Protein AF-A0A2K3LXZ0-F1 (afdb_monomer)

Radius of gyration: 32.45 Å; Cα contacts (8 Å, |Δi|>4): 114; chains: 1; bounding box: 81×92×36 Å

pLDDT: mean 72.02, std 25.78, range [28.27, 97.88]

Sequence (231 aa):
MWHEEGLSIQKIANFPGRSVPIQEQTVAQYLLDAAQEGLPFDWTRFCEAIGLKQDFISAIQGAIVKVGSAEKLKPIKNELPEEITYPHIKTYLTMQTCGISLEDIQPKGHQSVKDGEAVNNASDLSEPPLETRQTESHLESDISTKSLMEIDTVPSGPVNGCQVQKLPVACEGEFTSKQLKVSETDEVSLIKLKATESSVVEWLKNYDEGANLNDILEHFNGSNEDSIVEL

Mean predicted aligned error: 21.19 Å

Foldseek 3Di:
DVVPPVDALQCVQVPPPDPDGHDSVVSLVVLLVCVLVVHDHQLLRSCVNVVQDPVLLVLLVVLCVVVVHLVPLVSSVVSDDPVNDSSNSSSSVSCVVSVHDVVVNDDPDPPPDPPDDDDDDDDDDDDDDDDDDDDDDDDDDDDDDDDDDDDDDDDDDDDDDDDDDDDDDDDDDDDDDDDDDDDDDDDDPCPQAADDPVVQVVVQVVPPPGDDLVVVCVVNVNDDSVVNVVD

Secondary structure (DSSP, 8-state):
--SSS---HHHHHT-TTSSS---HHHHHHHHHHHHHTT----HHHHHHHHT--HHHHHHHHHHHHHHT-SS-HHHHHHTS-TTS-HHHHHHHHHHHHTT--GGGGS------------------------------------------------------------------------------------------HHHHHHHHTT-TT---HHHHHHHTTTS-HHHHHT-

Structure (mmCIF, N/CA/C/O backbone):
data_AF-A0A2K3LXZ0-F1
#
_en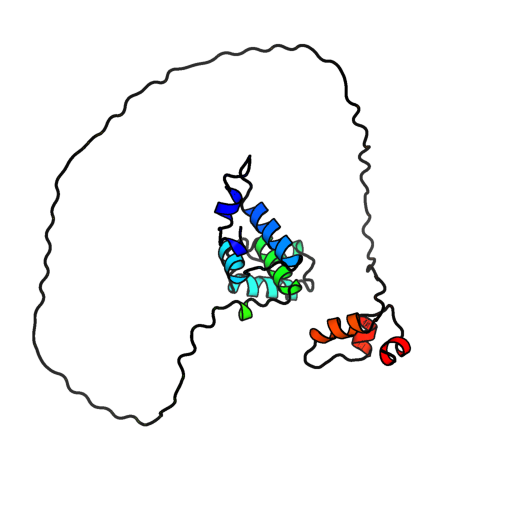try.id   AF-A0A2K3LXZ0-F1
#
loop_
_atom_site.group_PDB
_atom_site.id
_atom_site.type_symbol
_atom_site.label_atom_id
_atom_site.label_alt_id
_atom_site.label_comp_id
_atom_site.label_asym_id
_atom_site.label_entity_id
_atom_site.label_seq_id
_atom_site.pdbx_PDB_ins_code
_atom_site.Cartn_x
_atom_site.Cartn_y
_atom_site.Cartn_z
_atom_site.occupancy
_atom_site.B_iso_or_equiv
_atom_site.auth_seq_id
_atom_site.auth_comp_id
_atom_site.auth_asym_id
_atom_site.auth_atom_id
_atom_site.pdbx_PDB_model_num
ATOM 1 N N . MET A 1 1 ? 10.409 -4.077 -13.850 1.00 87.81 1 MET A N 1
ATOM 2 C CA . MET A 1 1 ? 11.043 -4.694 -12.646 1.00 87.81 1 MET A CA 1
ATOM 3 C C . MET A 1 1 ? 10.093 -5.449 -11.710 1.00 87.81 1 MET A C 1
ATOM 5 O O . MET A 1 1 ? 10.158 -6.670 -11.680 1.00 87.81 1 MET A O 1
ATOM 9 N N . TRP A 1 2 ? 9.244 -4.795 -10.903 1.00 93.19 2 TRP A N 1
ATOM 10 C CA . TRP A 1 2 ? 8.380 -5.535 -9.960 1.00 93.19 2 TRP A CA 1
ATOM 11 C C . TRP A 1 2 ? 7.247 -6.270 -10.671 1.00 93.19 2 TRP A C 1
ATOM 13 O O . TRP A 1 2 ? 7.185 -7.493 -10.584 1.00 93.19 2 TRP A O 1
ATOM 23 N N . HIS A 1 3 ? 6.389 -5.535 -11.381 1.00 90.25 3 HIS A N 1
ATOM 24 C CA . HIS A 1 3 ? 5.228 -6.096 -12.073 1.00 90.25 3 HIS A CA 1
ATOM 25 C C . HIS A 1 3 ? 5.631 -6.799 -13.380 1.00 90.25 3 HIS A C 1
ATOM 27 O O . HIS A 1 3 ? 5.335 -7.969 -13.570 1.00 90.25 3 HIS A O 1
ATOM 33 N N . GLU A 1 4 ? 6.400 -6.120 -14.236 1.00 89.56 4 GLU A N 1
ATOM 34 C CA . GLU A 1 4 ? 6.762 -6.625 -15.573 1.00 89.56 4 GLU A CA 1
ATOM 35 C C . GLU A 1 4 ? 7.740 -7.811 -15.564 1.00 89.56 4 GLU A C 1
ATOM 37 O O . GLU A 1 4 ? 7.630 -8.715 -16.382 1.00 89.56 4 GLU A O 1
ATOM 42 N N . GLU A 1 5 ? 8.724 -7.802 -14.657 1.00 91.50 5 GLU A N 1
ATOM 43 C CA . GLU A 1 5 ? 9.801 -8.808 -14.620 1.00 91.50 5 GLU A CA 1
ATOM 44 C C . GLU A 1 5 ? 9.656 -9.773 -13.432 1.00 91.50 5 GLU A C 1
ATOM 46 O O . GLU A 1 5 ? 10.478 -10.672 -13.258 1.00 91.50 5 GLU A O 1
ATOM 51 N N . GLY A 1 6 ? 8.651 -9.578 -12.569 1.00 92.00 6 GLY A N 1
ATOM 52 C CA . GLY A 1 6 ? 8.438 -10.426 -11.393 1.00 92.00 6 GLY A CA 1
ATOM 53 C C . GLY A 1 6 ? 9.605 -10.426 -10.393 1.00 92.00 6 GLY A C 1
ATOM 54 O O . GLY A 1 6 ? 9.755 -11.372 -9.615 1.00 92.00 6 GLY A O 1
ATOM 55 N N . LEU A 1 7 ? 10.458 -9.393 -10.378 1.00 94.75 7 LEU A N 1
ATOM 56 C CA . LEU A 1 7 ? 11.613 -9.328 -9.472 1.00 94.75 7 LEU A CA 1
ATOM 57 C C . LEU A 1 7 ? 11.164 -9.069 -8.035 1.00 94.75 7 LEU A C 1
ATOM 59 O O . LEU A 1 7 ? 10.313 -8.213 -7.808 1.00 94.75 7 LEU A O 1
ATOM 63 N N . SER A 1 8 ? 11.721 -9.793 -7.058 1.00 95.69 8 SER A N 1
ATOM 64 C CA . SER A 1 8 ? 11.426 -9.577 -5.633 1.00 95.69 8 SER A CA 1
ATOM 65 C C . SER A 1 8 ? 11.970 -8.235 -5.129 1.00 95.69 8 SER A C 1
ATOM 67 O O . SER A 1 8 ? 12.901 -7.681 -5.718 1.00 95.69 8 SER A O 1
ATOM 69 N N . ILE A 1 9 ? 11.448 -7.745 -3.997 1.00 96.25 9 ILE A N 1
ATOM 70 C CA . ILE A 1 9 ? 11.911 -6.507 -3.341 1.00 96.25 9 ILE A CA 1
ATOM 71 C C . ILE A 1 9 ? 13.433 -6.543 -3.133 1.00 96.25 9 ILE A C 1
ATOM 73 O O . ILE A 1 9 ? 14.136 -5.619 -3.536 1.00 96.25 9 ILE A O 1
ATOM 77 N N . GLN A 1 10 ? 13.956 -7.656 -2.613 1.00 95.69 10 GLN A N 1
ATOM 78 C CA . GLN A 1 10 ? 15.391 -7.869 -2.414 1.00 95.69 10 GLN A CA 1
ATOM 79 C C . GLN A 1 10 ? 16.201 -7.801 -3.720 1.00 95.69 10 GLN A C 1
ATOM 81 O O . GLN A 1 10 ? 17.285 -7.216 -3.7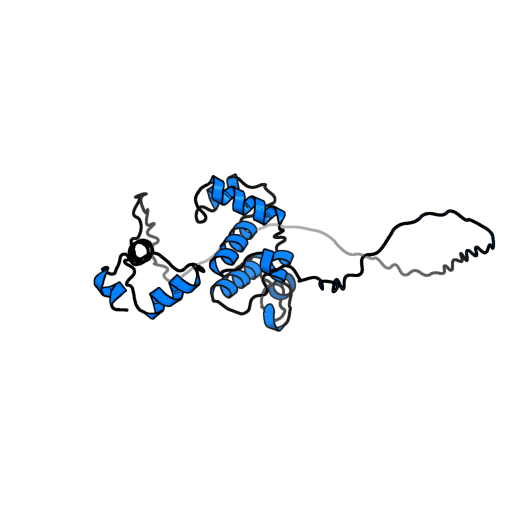53 1.00 95.69 10 GLN A O 1
ATOM 86 N N . LYS A 1 11 ? 15.696 -8.378 -4.820 1.00 95.69 11 LYS A N 1
ATOM 87 C CA . LYS A 1 11 ? 16.379 -8.323 -6.125 1.00 95.69 11 LYS A CA 1
ATOM 88 C C . LYS A 1 11 ? 16.393 -6.908 -6.697 1.00 95.69 11 LYS A C 1
ATOM 90 O O . LYS A 1 11 ? 17.399 -6.495 -7.263 1.00 95.69 11 LYS A O 1
ATOM 95 N N . ILE A 1 12 ? 15.307 -6.158 -6.521 1.00 96.00 12 ILE A N 1
ATOM 96 C CA . ILE A 1 12 ? 15.215 -4.755 -6.951 1.00 96.00 12 ILE A CA 1
ATOM 97 C C . ILE A 1 12 ? 16.148 -3.867 -6.116 1.00 96.00 12 ILE A C 1
ATOM 99 O O . ILE A 1 12 ? 16.791 -2.961 -6.655 1.00 96.00 12 ILE A O 1
ATOM 103 N N . ALA A 1 13 ? 16.253 -4.147 -4.815 1.00 96.38 13 ALA A N 1
ATOM 104 C CA . ALA A 1 13 ? 17.141 -3.454 -3.887 1.00 96.38 13 ALA A CA 1
ATOM 105 C C . ALA A 1 13 ? 18.621 -3.608 -4.277 1.00 96.38 13 ALA A C 1
ATOM 107 O O . ALA A 1 13 ? 19.377 -2.638 -4.237 1.00 96.38 13 ALA A O 1
ATOM 108 N N . ASN A 1 14 ? 19.005 -4.804 -4.729 1.00 95.94 14 ASN A N 1
ATOM 109 C CA . ASN A 1 14 ? 20.373 -5.164 -5.112 1.00 95.94 14 ASN A CA 1
ATOM 110 C C . ASN A 1 14 ? 20.590 -5.191 -6.635 1.00 95.94 14 ASN A C 1
ATOM 112 O O . ASN A 1 14 ? 21.453 -5.916 -7.129 1.00 95.94 14 ASN A O 1
ATOM 116 N N . PHE A 1 15 ? 19.786 -4.448 -7.400 1.00 93.81 15 PHE A N 1
ATOM 117 C CA . PHE A 1 15 ? 19.828 -4.515 -8.858 1.00 93.81 15 PHE A CA 1
ATOM 118 C C . PHE A 1 15 ? 21.211 -4.093 -9.403 1.00 93.81 15 PHE A C 1
ATOM 120 O O . PHE A 1 15 ? 21.657 -2.983 -9.103 1.00 93.81 15 PHE A O 1
ATOM 127 N N . PRO A 1 16 ? 21.879 -4.915 -10.241 1.00 89.12 16 PRO A N 1
ATOM 128 C CA . PRO A 1 16 ? 23.272 -4.694 -10.652 1.00 89.12 16 PRO A CA 1
ATOM 129 C C . PRO A 1 16 ? 23.476 -3.450 -11.527 1.00 89.12 16 PRO A C 1
ATOM 131 O O . PRO A 1 16 ? 24.597 -2.977 -11.670 1.00 89.12 16 PRO A O 1
ATOM 134 N N . GLY A 1 17 ? 22.403 -2.904 -12.110 1.00 87.62 17 GLY A N 1
ATOM 135 C CA . GLY A 1 17 ? 22.445 -1.635 -12.840 1.00 87.62 17 GLY A CA 1
ATOM 136 C C . GLY A 1 17 ? 22.501 -0.386 -11.949 1.00 87.62 17 GLY A C 1
ATOM 137 O O . GLY A 1 17 ? 22.648 0.713 -12.479 1.00 87.62 17 GLY A O 1
ATOM 138 N N . ARG A 1 18 ? 22.369 -0.512 -10.618 1.00 84.69 18 ARG A N 1
ATOM 139 C CA . ARG A 1 18 ? 22.549 0.608 -9.677 1.00 84.69 18 ARG A CA 1
ATOM 140 C C . ARG A 1 18 ? 24.005 0.695 -9.235 1.00 84.69 18 ARG A C 1
ATOM 142 O O . ARG A 1 18 ? 24.661 -0.315 -9.013 1.00 84.69 18 ARG A O 1
ATOM 149 N N . SER A 1 19 ? 24.485 1.918 -9.031 1.00 87.50 19 SER A N 1
ATOM 150 C CA . SER A 1 19 ? 25.817 2.163 -8.470 1.00 87.50 19 SER A CA 1
ATOM 151 C C . SER A 1 19 ? 25.951 1.680 -7.023 1.00 87.50 19 SER A C 1
ATOM 153 O O . SER A 1 19 ? 27.038 1.275 -6.619 1.00 87.50 19 SER A O 1
ATOM 155 N N . VAL A 1 20 ? 24.862 1.721 -6.245 1.00 92.44 20 VAL A N 1
ATOM 156 C CA . VAL A 1 20 ? 24.813 1.285 -4.842 1.00 92.44 20 VAL A CA 1
ATOM 157 C C . VAL A 1 20 ? 23.473 0.585 -4.568 1.00 92.44 20 VAL A C 1
ATOM 159 O O . VAL A 1 20 ? 22.438 1.078 -5.034 1.00 92.44 20 VAL A O 1
ATOM 162 N N . PRO A 1 21 ? 23.460 -0.535 -3.816 1.00 94.50 21 PRO A N 1
ATOM 163 C CA . PRO A 1 21 ? 22.226 -1.141 -3.332 1.00 94.50 21 PRO A CA 1
ATOM 164 C C . PRO A 1 21 ? 21.405 -0.169 -2.482 1.00 94.50 21 PRO A C 1
ATOM 166 O O . PRO A 1 21 ? 21.949 0.641 -1.732 1.00 94.50 21 PRO A O 1
ATOM 169 N N . ILE A 1 22 ? 20.085 -0.278 -2.570 1.00 96.38 22 ILE A N 1
ATOM 170 C CA . ILE A 1 22 ? 19.156 0.475 -1.720 1.00 96.38 22 ILE A CA 1
ATOM 171 C C . ILE A 1 22 ? 18.518 -0.449 -0.686 1.00 96.38 22 ILE A C 1
ATOM 173 O O . ILE A 1 22 ? 18.592 -1.668 -0.797 1.00 96.38 22 ILE A O 1
ATOM 177 N N . GLN A 1 23 ? 17.893 0.123 0.340 1.00 95.94 23 GLN A N 1
ATOM 178 C CA . GLN A 1 23 ? 17.212 -0.677 1.353 1.00 95.94 23 GLN A CA 1
ATOM 179 C C . GLN A 1 23 ? 15.916 -1.276 0.796 1.00 95.94 23 GLN A C 1
ATOM 181 O O . GLN A 1 23 ? 15.193 -0.631 0.037 1.00 95.94 23 GLN A O 1
ATOM 186 N N . GLU A 1 24 ? 15.576 -2.487 1.239 1.00 95.31 24 GLU A N 1
ATOM 187 C CA . GLU A 1 24 ? 14.312 -3.146 0.881 1.00 95.31 24 GLU A CA 1
ATOM 188 C C . GLU A 1 24 ? 13.092 -2.315 1.289 1.00 95.31 24 GLU A C 1
ATOM 190 O O . GLU A 1 24 ? 12.131 -2.225 0.536 1.00 95.31 24 GLU A O 1
ATOM 195 N N . GLN A 1 25 ? 13.169 -1.626 2.431 1.00 94.50 25 GLN A N 1
ATOM 196 C CA . GLN A 1 25 ? 12.129 -0.698 2.885 1.00 94.50 25 GLN A CA 1
ATOM 197 C C . GLN A 1 25 ? 11.924 0.465 1.904 1.00 94.50 25 GLN A C 1
ATOM 199 O O . GLN A 1 25 ? 10.794 0.868 1.649 1.00 94.50 25 GLN A O 1
ATOM 204 N N . THR A 1 26 ? 13.003 0.979 1.306 1.00 95.75 26 THR A N 1
ATOM 205 C CA . THR A 1 26 ? 12.922 2.028 0.282 1.00 95.75 26 THR A CA 1
ATOM 206 C C . THR A 1 26 ? 12.258 1.505 -0.986 1.00 95.75 26 THR A C 1
ATOM 208 O O . THR A 1 26 ? 11.412 2.183 -1.558 1.00 95.75 26 THR A O 1
ATOM 211 N N . VAL A 1 27 ? 12.598 0.283 -1.407 1.00 96.56 27 VAL A N 1
ATOM 212 C CA . VAL A 1 27 ? 11.924 -0.366 -2.538 1.00 96.56 27 VAL A CA 1
ATOM 213 C C . VAL A 1 27 ? 10.441 -0.560 -2.240 1.00 96.56 27 VAL A C 1
ATOM 215 O O . VAL A 1 27 ? 9.620 -0.212 -3.079 1.00 96.56 27 VAL A O 1
ATOM 218 N N . ALA A 1 28 ? 10.093 -1.071 -1.058 1.00 96.00 28 ALA A N 1
ATOM 219 C CA . ALA A 1 28 ? 8.705 -1.275 -0.660 1.00 96.00 28 ALA A CA 1
ATOM 220 C C . ALA A 1 28 ? 7.905 0.037 -0.673 1.00 96.00 28 ALA A C 1
ATOM 222 O O . ALA A 1 28 ? 6.775 0.048 -1.150 1.00 96.00 28 ALA A O 1
ATOM 223 N N . GLN A 1 29 ? 8.507 1.144 -0.225 1.00 95.94 29 GLN A N 1
ATOM 224 C CA . GLN A 1 29 ? 7.881 2.464 -0.295 1.00 95.94 29 GLN A CA 1
ATOM 225 C C . GLN A 1 29 ? 7.663 2.915 -1.745 1.00 95.94 29 GLN A C 1
ATOM 227 O O . GLN A 1 29 ? 6.545 3.269 -2.083 1.00 95.94 29 GLN A O 1
ATOM 232 N N . TYR A 1 30 ? 8.670 2.819 -2.621 1.00 96.06 30 TYR A N 1
ATOM 233 C CA . TYR A 1 30 ? 8.503 3.183 -4.037 1.00 96.06 30 TYR A CA 1
ATOM 234 C C . TYR A 1 30 ? 7.449 2.342 -4.755 1.00 96.06 30 TYR A C 1
ATOM 236 O O . TYR A 1 30 ? 6.759 2.830 -5.643 1.00 96.06 30 TYR A O 1
ATOM 244 N N . LEU A 1 31 ? 7.339 1.066 -4.389 1.00 96.00 31 LEU A N 1
ATOM 245 C CA . LEU A 1 31 ? 6.296 0.184 -4.892 1.00 96.00 31 LEU A CA 1
ATOM 246 C C . LEU A 1 31 ? 4.909 0.651 -4.439 1.00 96.00 31 LEU A C 1
ATOM 248 O O . LEU A 1 31 ? 3.995 0.700 -5.255 1.00 96.00 31 LEU A O 1
ATOM 252 N N . LEU A 1 32 ? 4.770 1.032 -3.172 1.00 95.56 32 LEU A N 1
ATOM 253 C CA . LEU A 1 32 ? 3.517 1.549 -2.635 1.00 95.56 32 LEU A CA 1
ATOM 254 C C . LEU A 1 32 ? 3.125 2.890 -3.276 1.00 95.56 32 LEU A C 1
ATOM 256 O O . LEU A 1 32 ? 1.971 3.058 -3.658 1.00 95.56 32 LEU A O 1
ATOM 260 N N . ASP A 1 33 ? 4.088 3.796 -3.461 1.00 95.50 33 ASP A N 1
ATOM 261 C CA . ASP A 1 33 ? 3.884 5.083 -4.138 1.00 95.50 33 ASP A CA 1
ATOM 262 C C . ASP A 1 33 ? 3.414 4.859 -5.590 1.00 95.50 33 ASP A C 1
ATOM 264 O O . ASP A 1 33 ? 2.431 5.446 -6.033 1.00 95.50 33 ASP A O 1
ATOM 268 N N . ALA A 1 34 ? 4.042 3.923 -6.312 1.00 94.00 34 ALA A N 1
ATOM 269 C CA . ALA A 1 34 ? 3.628 3.542 -7.664 1.00 94.00 34 ALA A CA 1
ATOM 270 C C . ALA A 1 34 ? 2.187 2.998 -7.716 1.00 94.00 34 ALA A C 1
ATOM 272 O O . ALA A 1 34 ? 1.454 3.281 -8.665 1.00 94.00 34 ALA A O 1
ATOM 273 N N . ALA A 1 35 ? 1.765 2.237 -6.702 1.00 93.50 35 ALA A N 1
ATOM 274 C CA . ALA A 1 35 ? 0.391 1.747 -6.602 1.00 93.50 35 ALA A CA 1
ATOM 275 C C . ALA A 1 35 ? -0.614 2.899 -6.416 1.00 93.50 35 ALA A C 1
ATOM 277 O O . ALA A 1 35 ? -1.680 2.888 -7.030 1.00 93.50 35 ALA A O 1
ATOM 278 N N . GLN A 1 36 ? -0.257 3.917 -5.625 1.00 94.00 36 GLN A N 1
ATOM 279 C CA . GLN A 1 36 ? -1.070 5.128 -5.439 1.00 94.00 36 GLN A CA 1
ATOM 280 C C . GLN A 1 36 ? -1.186 5.966 -6.713 1.00 94.00 36 GLN A C 1
ATOM 282 O O . GLN A 1 36 ? -2.219 6.587 -6.946 1.00 94.00 36 GLN A O 1
ATOM 287 N N . GLU A 1 37 ? -0.157 5.953 -7.559 1.00 94.75 37 GLU A N 1
ATOM 288 C CA . GLU A 1 37 ? -0.180 6.586 -8.882 1.00 94.75 37 GLU A CA 1
ATOM 289 C C . GLU A 1 37 ? -1.017 5.803 -9.916 1.00 94.75 37 GLU A C 1
ATOM 291 O O . GLU A 1 37 ? -1.136 6.225 -11.067 1.00 94.75 37 GLU A O 1
ATOM 296 N N . GLY A 1 38 ? -1.616 4.670 -9.530 1.00 90.75 38 GLY A N 1
ATOM 297 C CA . GLY A 1 38 ? -2.461 3.850 -10.401 1.00 90.75 38 GLY A CA 1
ATOM 298 C C . GLY A 1 38 ? -1.677 2.958 -11.364 1.00 90.75 38 GLY A C 1
ATOM 299 O O . GLY A 1 38 ? -2.237 2.475 -12.352 1.00 90.75 38 GLY A O 1
ATOM 300 N N . LEU A 1 39 ? -0.384 2.730 -11.110 1.00 91.69 39 LEU A N 1
ATOM 301 C CA . LEU A 1 39 ? 0.411 1.800 -11.907 1.00 91.69 39 LEU A CA 1
ATOM 302 C C . LEU A 1 39 ? 0.005 0.344 -11.617 1.00 91.69 39 LEU A C 1
ATOM 304 O O . LEU A 1 39 ? -0.421 0.030 -10.503 1.00 91.69 39 LEU A O 1
ATOM 308 N N . PRO A 1 40 ? 0.172 -0.576 -12.589 1.00 90.00 40 PRO A N 1
ATOM 309 C CA . PRO A 1 40 ? -0.116 -1.990 -12.384 1.00 90.00 40 PRO A CA 1
ATOM 310 C C . PRO A 1 40 ? 0.618 -2.554 -11.164 1.00 90.00 40 PRO A C 1
ATOM 312 O O . PRO A 1 40 ? 1.853 -2.551 -11.095 1.00 90.00 40 PRO A O 1
ATOM 315 N N . PHE A 1 41 ? -0.155 -3.057 -10.203 1.00 92.06 41 PHE A N 1
ATOM 316 C CA . PHE A 1 41 ? 0.354 -3.457 -8.902 1.00 92.06 41 PHE A CA 1
ATOM 317 C C . PHE A 1 41 ? -0.258 -4.774 -8.435 1.00 92.06 41 PHE A 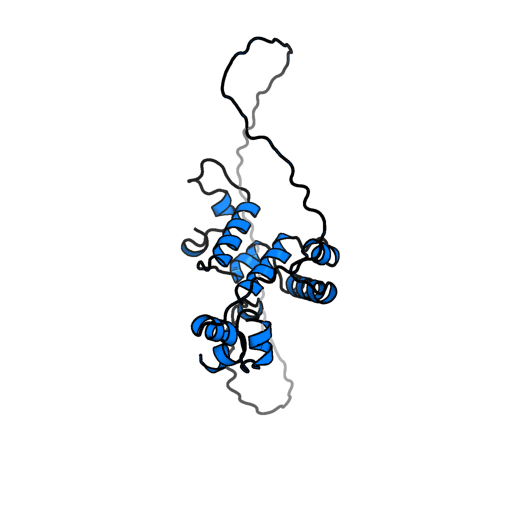C 1
ATOM 319 O O . PHE A 1 41 ? -1.474 -4.939 -8.403 1.00 92.06 41 PHE A O 1
ATOM 326 N N . ASP A 1 42 ? 0.604 -5.719 -8.066 1.00 92.88 42 ASP A N 1
ATOM 327 C CA . ASP A 1 42 ? 0.188 -6.996 -7.493 1.00 92.88 42 ASP A CA 1
ATOM 328 C C . ASP A 1 42 ? 0.153 -6.877 -5.965 1.00 92.88 42 ASP A C 1
ATOM 330 O O . ASP A 1 42 ? 1.182 -6.999 -5.288 1.00 92.88 42 ASP A O 1
ATOM 334 N N . TRP A 1 43 ? -1.042 -6.593 -5.442 1.00 92.81 43 TRP A N 1
ATOM 335 C CA . TRP A 1 43 ? -1.281 -6.446 -4.010 1.00 92.81 43 TRP A CA 1
ATOM 336 C C . TRP A 1 43 ? -1.075 -7.752 -3.249 1.00 92.81 43 TRP A C 1
ATOM 338 O O . TRP A 1 43 ? -0.504 -7.707 -2.161 1.00 92.81 43 TRP A O 1
ATOM 348 N N . THR A 1 44 ? -1.465 -8.903 -3.813 1.00 92.25 44 THR A N 1
ATOM 349 C CA . THR A 1 44 ? -1.274 -10.222 -3.185 1.00 92.25 44 THR A CA 1
ATOM 350 C C . THR A 1 44 ? 0.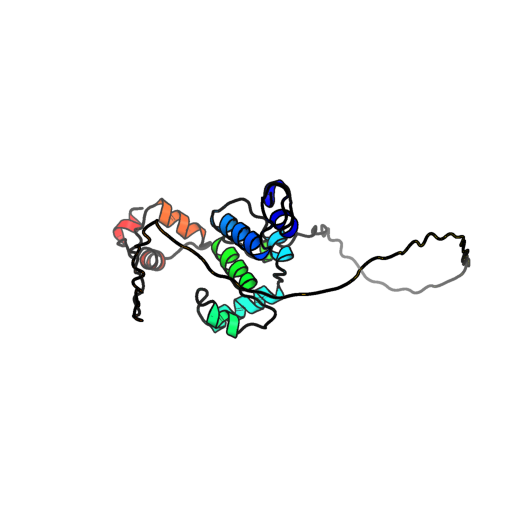198 -10.439 -2.895 1.00 92.25 44 THR A C 1
ATOM 352 O O . THR A 1 44 ? 0.610 -10.624 -1.748 1.00 92.25 44 THR A O 1
ATOM 355 N N . ARG A 1 45 ? 1.014 -10.302 -3.937 1.00 94.38 45 ARG A N 1
ATOM 356 C CA . ARG A 1 45 ? 2.451 -10.522 -3.864 1.00 94.38 45 ARG A CA 1
ATOM 357 C C . ARG A 1 45 ? 3.154 -9.507 -2.969 1.00 94.38 45 ARG A C 1
ATOM 359 O O . ARG A 1 45 ? 4.129 -9.849 -2.301 1.00 94.38 45 ARG A O 1
ATOM 366 N N . PHE A 1 46 ? 2.698 -8.256 -2.958 1.00 95.50 46 PHE A N 1
ATOM 367 C CA . PHE A 1 46 ? 3.273 -7.234 -2.088 1.00 95.50 46 PHE A CA 1
ATOM 368 C C . PHE A 1 46 ? 2.956 -7.498 -0.614 1.00 95.50 46 PHE A C 1
ATOM 370 O O . PHE A 1 46 ? 3.866 -7.453 0.215 1.00 95.50 46 PHE A O 1
ATOM 377 N N . CYS A 1 47 ? 1.701 -7.831 -0.294 1.00 94.25 47 CYS A N 1
ATOM 378 C CA . CYS A 1 47 ? 1.274 -8.150 1.068 1.00 94.25 47 CYS A CA 1
ATOM 379 C C . CYS A 1 47 ? 2.056 -9.343 1.627 1.00 94.25 47 CYS A C 1
ATOM 381 O O . CYS A 1 47 ? 2.561 -9.273 2.749 1.00 94.25 47 CYS A O 1
ATOM 383 N N . GLU A 1 48 ? 2.242 -10.395 0.826 1.00 93.69 48 GLU A N 1
ATOM 384 C CA . GLU A 1 48 ? 3.090 -11.538 1.183 1.00 93.69 48 GLU A CA 1
ATOM 385 C C . GLU A 1 48 ? 4.542 -11.120 1.440 1.00 93.69 48 GLU A C 1
ATOM 387 O O . GLU A 1 48 ? 5.132 -11.525 2.443 1.00 93.69 48 GLU A O 1
ATOM 392 N N . ALA A 1 49 ? 5.112 -10.278 0.573 1.00 94.00 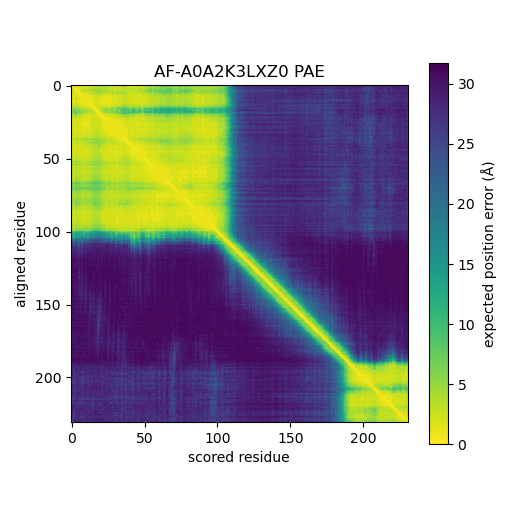49 ALA A N 1
ATOM 393 C CA . ALA A 1 49 ? 6.505 -9.851 0.675 1.00 94.00 49 ALA A CA 1
ATOM 394 C C . ALA A 1 49 ? 6.793 -9.014 1.931 1.00 94.00 49 ALA A C 1
ATOM 396 O O . ALA A 1 49 ? 7.879 -9.131 2.497 1.00 94.00 49 ALA A O 1
ATOM 397 N N . ILE A 1 50 ? 5.841 -8.188 2.377 1.00 94.06 50 ILE A N 1
ATOM 398 C CA . ILE A 1 50 ? 5.989 -7.401 3.611 1.00 94.06 50 ILE A CA 1
ATOM 399 C C . ILE A 1 50 ? 5.498 -8.145 4.860 1.00 94.06 50 ILE A C 1
ATOM 401 O O . ILE A 1 50 ? 5.697 -7.656 5.965 1.00 94.06 50 ILE A O 1
ATOM 405 N N . GLY A 1 51 ? 4.863 -9.310 4.708 1.00 93.38 51 GLY A N 1
ATOM 406 C CA . GLY A 1 51 ? 4.299 -10.074 5.821 1.00 93.38 51 GLY A CA 1
ATOM 407 C C . GLY A 1 51 ? 2.973 -9.525 6.359 1.00 93.38 51 GLY A C 1
ATOM 408 O O . GLY A 1 51 ? 2.633 -9.782 7.517 1.00 93.38 51 GLY A O 1
ATOM 409 N N . LEU A 1 52 ? 2.208 -8.794 5.542 1.00 94.38 52 LEU A N 1
ATOM 410 C CA . LEU A 1 52 ? 0.867 -8.330 5.892 1.00 94.38 52 LEU A CA 1
ATOM 411 C C . LEU A 1 52 ? -0.128 -9.492 5.765 1.00 94.38 52 LEU A C 1
ATOM 413 O O . LEU A 1 52 ? -0.521 -9.881 4.669 1.00 94.38 52 LEU A O 1
ATOM 417 N N . LYS A 1 53 ? -0.517 -10.058 6.909 1.00 92.88 53 LYS A N 1
ATOM 418 C CA . LYS A 1 53 ? -1.447 -11.194 7.011 1.00 92.88 53 LYS A CA 1
ATOM 419 C C . LYS A 1 53 ? -2.867 -10.731 7.338 1.00 92.88 53 LYS A C 1
ATOM 421 O O . LYS A 1 53 ? -3.054 -9.640 7.876 1.00 92.88 53 LYS A O 1
ATOM 426 N N . GLN A 1 54 ? -3.847 -11.613 7.129 1.00 91.56 54 GLN A N 1
ATOM 427 C CA . GLN A 1 54 ? -5.251 -11.364 7.485 1.00 91.56 54 GLN A CA 1
ATOM 428 C C . GLN A 1 54 ? -5.422 -10.950 8.956 1.00 91.56 54 GLN A C 1
ATOM 430 O O . GLN A 1 54 ? -6.133 -9.994 9.243 1.00 91.56 54 GLN A O 1
ATOM 435 N N . ASP A 1 55 ? -4.724 -11.611 9.886 1.00 94.00 55 ASP A N 1
ATOM 436 C CA . ASP A 1 55 ? -4.805 -11.281 11.317 1.00 94.00 55 ASP A CA 1
ATOM 437 C C . ASP A 1 55 ? -4.336 -9.849 11.608 1.00 94.00 55 ASP A C 1
ATOM 439 O O . ASP A 1 55 ? -4.912 -9.154 12.446 1.00 94.00 55 ASP A O 1
ATOM 443 N N . PHE A 1 56 ? -3.312 -9.377 10.887 1.00 95.62 56 PHE A N 1
ATOM 444 C CA . PHE A 1 56 ? -2.822 -8.007 11.027 1.00 95.62 56 PHE A CA 1
ATOM 445 C C . PHE A 1 56 ? -3.829 -7.010 10.475 1.00 95.62 56 PHE A C 1
ATOM 447 O O . PHE A 1 56 ? -4.032 -5.965 11.080 1.00 95.62 56 PHE A O 1
ATOM 454 N N . ILE A 1 57 ? -4.487 -7.342 9.367 1.00 94.38 57 ILE A N 1
ATOM 455 C CA . ILE A 1 57 ? -5.522 -6.501 8.767 1.00 94.38 57 ILE A CA 1
ATOM 456 C C . ILE A 1 57 ? -6.719 -6.356 9.702 1.00 94.38 57 ILE A C 1
ATOM 458 O O . ILE A 1 57 ? -7.104 -5.229 10.004 1.00 94.38 57 ILE A O 1
ATOM 462 N N . SER A 1 58 ? -7.225 -7.459 10.256 1.00 95.00 58 SER A N 1
ATOM 463 C CA . SER A 1 58 ? -8.299 -7.432 11.256 1.00 95.00 58 SER A CA 1
ATOM 464 C C . SER A 1 58 ? -7.919 -6.583 12.475 1.00 95.00 58 SER A C 1
ATOM 466 O O . SER A 1 58 ? -8.724 -5.788 12.962 1.00 95.00 58 SER A O 1
ATOM 468 N N . ALA A 1 59 ? -6.676 -6.707 12.953 1.00 97.25 59 ALA A N 1
ATOM 469 C CA . ALA A 1 59 ? -6.177 -5.899 14.061 1.00 97.25 59 ALA A CA 1
ATOM 470 C C . ALA A 1 59 ? -6.097 -4.405 13.697 1.00 97.25 59 ALA A C 1
ATOM 472 O O . ALA A 1 59 ? -6.566 -3.570 14.470 1.00 97.25 59 ALA A O 1
ATOM 473 N N . ILE A 1 60 ? -5.552 -4.062 12.523 1.00 96.94 60 ILE A N 1
ATOM 474 C CA . ILE A 1 60 ? -5.451 -2.679 12.027 1.00 96.94 60 ILE A CA 1
ATOM 475 C C . ILE A 1 60 ? -6.843 -2.063 11.879 1.00 96.94 60 ILE A C 1
ATOM 477 O O . ILE A 1 60 ? -7.072 -0.957 12.368 1.00 96.94 60 ILE A O 1
ATOM 481 N N . GLN A 1 61 ? -7.786 -2.782 11.273 1.00 96.00 61 GLN A N 1
ATOM 482 C CA . GLN A 1 61 ? -9.168 -2.336 11.126 1.00 96.00 61 GLN A CA 1
ATOM 483 C C . GLN A 1 61 ? -9.820 -2.089 12.492 1.00 96.00 61 GLN A C 1
ATOM 485 O O . GLN A 1 61 ? -10.404 -1.028 12.713 1.00 96.00 61 GLN A O 1
ATOM 490 N N . GLY A 1 62 ? -9.665 -3.019 13.440 1.00 96.75 62 GLY A N 1
ATOM 491 C CA . GLY A 1 62 ? -10.158 -2.853 14.808 1.00 96.75 62 GLY A CA 1
ATOM 492 C C . GLY A 1 62 ? -9.551 -1.639 15.519 1.00 96.75 62 GLY A C 1
ATOM 493 O O . GLY A 1 62 ? -10.269 -0.882 16.175 1.00 96.75 62 GLY A O 1
ATOM 494 N N . ALA A 1 63 ? -8.249 -1.402 15.346 1.00 97.88 63 ALA A N 1
ATOM 495 C CA . ALA A 1 63 ? -7.567 -0.231 15.892 1.00 97.88 63 ALA A CA 1
ATOM 496 C C . ALA A 1 63 ? -8.079 1.079 15.274 1.00 97.88 63 ALA A C 1
ATOM 498 O O . ALA A 1 63 ? -8.309 2.040 16.004 1.00 97.88 63 ALA A O 1
ATOM 499 N N . ILE A 1 64 ? -8.320 1.120 13.961 1.00 96.94 64 ILE A N 1
ATOM 500 C CA . ILE A 1 64 ? -8.887 2.295 13.282 1.00 96.94 64 ILE A CA 1
ATOM 501 C C . ILE A 1 64 ? -10.289 2.605 13.815 1.00 96.94 64 ILE A C 1
ATOM 503 O O . ILE A 1 64 ? -10.564 3.758 14.145 1.00 96.94 64 ILE A O 1
ATOM 507 N N . VAL A 1 65 ? -11.148 1.591 13.967 1.00 97.12 65 VAL A N 1
ATOM 508 C CA . VAL A 1 65 ? -12.496 1.751 14.544 1.00 97.12 65 VAL A CA 1
ATOM 509 C C . VAL A 1 65 ? -12.419 2.270 15.981 1.00 97.12 65 VAL A C 1
ATOM 511 O O . VAL A 1 65 ? -13.170 3.168 16.353 1.00 97.12 65 VAL A O 1
ATOM 514 N N . LYS A 1 66 ? -11.481 1.756 16.784 1.00 97.00 66 LYS A N 1
ATOM 515 C CA . LYS A 1 66 ? -11.282 2.186 18.175 1.00 97.00 66 LYS A CA 1
ATOM 516 C C . LYS A 1 66 ? -10.759 3.622 18.289 1.00 97.00 66 LYS A C 1
ATOM 518 O O . LYS A 1 66 ? -11.195 4.361 19.167 1.00 97.00 66 LYS A O 1
ATOM 523 N N . VAL A 1 67 ? -9.824 4.013 17.424 1.00 96.94 67 VAL A N 1
ATOM 524 C CA . VAL A 1 67 ? -9.256 5.372 17.373 1.00 96.94 67 VAL A CA 1
ATOM 525 C C . VAL A 1 67 ? -10.245 6.370 16.756 1.00 96.94 67 VAL A C 1
ATOM 527 O O . VAL A 1 67 ? -10.186 7.560 17.070 1.00 96.94 67 VAL A O 1
ATOM 530 N N . GLY A 1 68 ? -11.139 5.906 15.879 1.00 94.50 68 GLY A N 1
ATOM 531 C CA . GLY A 1 68 ? -12.098 6.734 15.145 1.00 94.50 68 GLY A CA 1
ATOM 532 C C . GLY A 1 68 ? -11.468 7.560 14.019 1.00 94.50 68 GLY A C 1
ATOM 533 O O . GLY A 1 68 ? -12.047 8.549 13.582 1.00 94.50 68 GLY A O 1
ATOM 534 N N . SER A 1 69 ? -10.255 7.217 13.577 1.00 92.00 69 SER A N 1
ATOM 535 C CA . SER A 1 69 ? -9.550 7.929 12.506 1.00 92.00 69 SER A CA 1
ATOM 536 C C . SER A 1 69 ? -8.533 7.019 11.829 1.00 92.00 69 SER A C 1
ATOM 538 O O . SER A 1 69 ? -7.726 6.387 12.510 1.00 92.00 69 SER A O 1
ATOM 540 N N . ALA A 1 70 ? -8.547 6.999 10.495 1.00 92.75 70 ALA A N 1
ATOM 541 C CA . ALA A 1 70 ? -7.591 6.266 9.662 1.00 92.75 70 ALA A CA 1
ATOM 542 C C . ALA A 1 70 ? -6.296 7.061 9.382 1.00 92.75 70 ALA A C 1
ATOM 544 O O . ALA A 1 70 ? -5.271 6.486 9.033 1.00 92.75 70 ALA A O 1
ATOM 545 N N . GLU A 1 71 ? -6.307 8.381 9.588 1.00 91.69 71 GLU A N 1
ATOM 546 C CA . GLU A 1 71 ? -5.173 9.270 9.284 1.00 91.69 71 GLU A CA 1
ATOM 547 C C . GLU A 1 71 ? -4.138 9.325 10.420 1.00 91.69 71 GLU A C 1
ATOM 549 O O . GLU A 1 71 ? -2.954 9.619 10.224 1.00 91.69 71 GLU A O 1
ATOM 554 N N . LYS A 1 72 ? -4.566 9.020 11.648 1.00 92.56 72 LYS A N 1
ATOM 555 C CA . LYS A 1 72 ? -3.748 9.141 12.858 1.00 92.56 72 LYS A CA 1
ATOM 556 C C . LYS A 1 72 ? -2.869 7.904 13.078 1.00 92.56 72 LYS A C 1
ATOM 558 O O . LYS A 1 72 ? -3.087 7.129 14.009 1.00 92.56 72 LYS A O 1
ATOM 563 N N . LEU A 1 73 ? -1.809 7.761 12.276 1.00 94.94 73 LEU A N 1
ATOM 564 C CA . LEU A 1 73 ? -0.891 6.605 12.316 1.00 94.94 73 LEU A CA 1
ATOM 565 C C . LEU A 1 73 ? -0.332 6.280 13.710 1.00 94.94 73 LEU A C 1
ATOM 567 O O . LEU A 1 73 ? -0.239 5.111 14.073 1.00 94.94 73 LEU A O 1
ATOM 571 N N . LYS A 1 74 ? 0.063 7.293 14.493 1.00 96.25 74 LYS A N 1
ATOM 572 C CA . LYS A 1 74 ? 0.637 7.086 15.835 1.00 96.25 74 LYS A CA 1
ATOM 573 C C . LYS A 1 74 ? -0.392 6.493 16.816 1.00 96.25 74 LYS A C 1
ATOM 575 O O . LYS A 1 74 ? -0.099 5.441 17.378 1.00 96.25 74 LYS A O 1
ATOM 580 N N . PRO A 1 75 ? -1.583 7.100 17.008 1.00 97.31 75 PRO A N 1
ATOM 581 C CA . PRO A 1 75 ? -2.660 6.483 17.780 1.00 97.31 75 PRO A CA 1
ATOM 582 C C . PRO A 1 75 ? -3.013 5.064 17.335 1.00 97.31 75 PRO A C 1
ATOM 584 O O . PRO A 1 75 ? -3.100 4.188 18.186 1.00 97.31 75 PRO A O 1
ATOM 587 N N . ILE A 1 76 ? -3.127 4.810 16.026 1.00 97.75 76 ILE A N 1
ATOM 588 C CA . ILE A 1 76 ? -3.406 3.461 15.506 1.00 97.75 76 ILE A CA 1
ATOM 589 C C . ILE A 1 76 ? -2.297 2.487 15.920 1.00 97.75 76 ILE A C 1
ATOM 591 O O . ILE A 1 76 ? -2.581 1.419 16.451 1.00 97.75 76 ILE A O 1
ATOM 595 N N . LYS A 1 77 ? -1.022 2.857 15.737 1.00 97.50 77 LYS A N 1
ATOM 596 C CA . LYS A 1 77 ? 0.111 1.991 16.092 1.00 97.50 77 LYS A CA 1
ATOM 597 C C . LYS A 1 77 ? 0.165 1.660 17.588 1.00 97.50 77 LYS A C 1
ATOM 599 O O . LYS A 1 77 ? 0.582 0.557 17.929 1.00 97.50 77 LYS A O 1
ATOM 604 N N . ASN A 1 78 ? -0.253 2.575 18.462 1.00 97.00 78 ASN A N 1
ATOM 605 C CA . ASN A 1 78 ? -0.268 2.347 19.912 1.00 97.00 78 ASN A CA 1
ATOM 606 C C . ASN A 1 78 ? -1.300 1.295 20.349 1.00 97.00 78 ASN A C 1
ATOM 608 O O . ASN A 1 78 ? -1.131 0.683 21.399 1.00 97.00 78 ASN A O 1
ATOM 612 N N . GLU A 1 79 ? -2.350 1.088 19.556 1.00 97.00 79 GLU A N 1
ATOM 613 C CA . GLU A 1 79 ? -3.383 0.077 19.805 1.00 97.00 79 GLU A CA 1
ATOM 614 C C . GLU A 1 79 ? -3.006 -1.309 19.256 1.00 97.00 79 GLU A C 1
ATOM 616 O O . GLU A 1 79 ? -3.712 -2.287 19.501 1.00 97.00 79 GLU A O 1
ATOM 621 N N . LEU A 1 80 ? -1.904 -1.405 18.505 1.00 97.19 80 LEU A N 1
ATOM 622 C CA . LEU A 1 80 ? -1.503 -2.613 17.792 1.00 97.19 80 LEU A CA 1
ATOM 623 C C . LEU A 1 80 ? -0.301 -3.307 18.453 1.00 97.19 80 LEU A C 1
ATOM 625 O O . LEU A 1 80 ? 0.598 -2.627 18.960 1.00 97.19 80 LEU A O 1
ATOM 629 N N . PRO A 1 81 ? -0.218 -4.649 18.365 1.00 95.62 81 PRO A N 1
ATOM 630 C CA . PRO A 1 81 ? 0.959 -5.416 18.773 1.00 95.62 81 PRO A CA 1
ATOM 631 C C . PRO A 1 81 ? 2.264 -4.914 18.134 1.00 95.62 81 PRO A C 1
ATOM 633 O O . PRO A 1 81 ? 2.253 -4.282 17.070 1.00 95.62 81 PRO A O 1
ATOM 636 N N . GLU A 1 82 ? 3.407 -5.192 18.769 1.00 94.88 82 GLU A N 1
ATOM 637 C CA . GLU A 1 82 ? 4.729 -4.731 18.314 1.00 94.88 82 GLU A CA 1
ATOM 638 C C . GLU A 1 82 ? 5.051 -5.224 16.896 1.00 94.88 82 GLU A C 1
ATOM 640 O O . GLU A 1 82 ? 5.576 -4.463 16.080 1.00 94.88 82 GLU A O 1
ATOM 645 N N . GLU A 1 83 ? 4.618 -6.441 16.576 1.00 95.38 83 GLU A N 1
ATOM 646 C CA . GLU A 1 83 ? 4.797 -7.126 15.296 1.00 95.38 83 GLU A CA 1
ATOM 647 C C . GLU A 1 83 ? 4.136 -6.383 14.127 1.00 95.38 83 GLU A C 1
ATOM 649 O O . GLU A 1 83 ? 4.573 -6.493 12.977 1.00 95.38 83 GLU A O 1
ATOM 654 N N . ILE A 1 84 ? 3.085 -5.602 14.399 1.00 96.44 84 ILE A N 1
ATOM 655 C CA . ILE A 1 84 ? 2.407 -4.808 13.377 1.00 96.44 84 ILE A CA 1
ATOM 656 C C . ILE A 1 84 ? 3.106 -3.460 13.251 1.00 96.44 84 ILE A C 1
ATOM 658 O O . ILE A 1 84 ? 2.925 -2.553 14.062 1.00 96.44 84 ILE A O 1
ATOM 662 N N . THR A 1 85 ? 3.924 -3.320 12.217 1.00 95.94 85 THR A N 1
ATOM 663 C CA . THR A 1 85 ? 4.766 -2.144 11.996 1.00 95.94 85 THR A CA 1
ATOM 664 C C . THR A 1 85 ? 4.035 -1.036 11.222 1.00 95.94 85 THR A C 1
ATOM 666 O O . THR A 1 85 ? 2.990 -1.259 10.612 1.00 95.94 85 THR A O 1
ATOM 669 N N . TYR A 1 86 ? 4.592 0.183 11.204 1.00 96.19 86 TYR A N 1
ATOM 670 C CA . TYR A 1 86 ? 4.054 1.284 10.389 1.00 96.19 86 TYR A CA 1
ATOM 671 C C . TYR A 1 86 ? 3.914 0.943 8.893 1.00 96.19 86 TYR A C 1
ATOM 673 O O . TYR A 1 86 ? 2.890 1.319 8.323 1.00 96.19 86 TYR A O 1
ATOM 681 N N . PRO A 1 87 ? 4.866 0.238 8.246 1.00 94.81 87 PRO A N 1
ATOM 682 C CA . PRO A 1 87 ? 4.680 -0.273 6.888 1.00 94.81 87 PRO A CA 1
ATOM 683 C C . PRO A 1 87 ? 3.402 -1.098 6.688 1.00 94.81 87 PRO A C 1
ATOM 685 O O . PRO A 1 87 ? 2.714 -0.892 5.692 1.00 94.81 87 PRO A O 1
ATOM 688 N N . HIS A 1 88 ? 3.034 -1.969 7.637 1.00 96.31 88 HIS A N 1
ATOM 689 C CA . HIS A 1 88 ? 1.792 -2.750 7.556 1.00 96.31 88 HIS A CA 1
ATOM 690 C C . HIS A 1 88 ? 0.559 -1.841 7.571 1.00 96.31 88 HIS A C 1
ATOM 692 O O . HIS A 1 88 ? -0.311 -1.966 6.713 1.00 96.31 88 HIS A O 1
ATOM 698 N N . ILE A 1 89 ? 0.525 -0.881 8.503 1.00 96.81 89 ILE A N 1
ATOM 699 C CA . ILE A 1 89 ? -0.579 0.081 8.634 1.00 96.81 89 ILE A CA 1
ATOM 700 C C . ILE A 1 89 ? -0.701 0.920 7.358 1.00 96.81 89 ILE A C 1
ATOM 702 O O . ILE A 1 89 ? -1.782 1.029 6.792 1.00 96.81 89 ILE A O 1
ATOM 706 N N . LYS A 1 90 ? 0.412 1.480 6.869 1.00 95.94 90 LYS A N 1
ATOM 707 C CA . LYS A 1 90 ? 0.433 2.284 5.639 1.00 95.94 90 LYS A CA 1
ATOM 708 C C . LYS A 1 90 ? -0.031 1.490 4.426 1.00 95.94 90 LYS A C 1
ATOM 710 O O . LYS A 1 90 ? -0.800 2.015 3.630 1.00 95.94 90 LYS A O 1
ATOM 715 N N . THR A 1 91 ? 0.420 0.245 4.295 1.00 95.94 91 THR A N 1
ATOM 716 C CA . THR A 1 91 ? 0.015 -0.619 3.181 1.00 95.94 91 THR A CA 1
ATOM 717 C C . THR A 1 91 ? -1.486 -0.857 3.212 1.00 95.94 91 THR A C 1
ATOM 719 O O . THR A 1 91 ? -2.143 -0.619 2.207 1.00 95.94 91 THR A O 1
ATOM 722 N N . TYR A 1 92 ? -2.038 -1.218 4.374 1.00 95.69 92 TYR A N 1
ATOM 723 C CA . TYR A 1 92 ? -3.481 -1.391 4.537 1.00 95.69 92 TYR A CA 1
ATOM 724 C C . TYR A 1 92 ? -4.269 -0.127 4.161 1.00 95.69 92 TYR A C 1
ATOM 726 O O . TYR A 1 92 ? -5.211 -0.198 3.379 1.00 95.69 92 TYR A O 1
ATOM 734 N N . LEU A 1 93 ? -3.860 1.042 4.661 1.00 94.88 93 LEU A N 1
ATOM 735 C CA . LEU A 1 93 ? -4.527 2.305 4.328 1.00 94.88 93 LEU A CA 1
ATOM 736 C C . LEU A 1 93 ? -4.445 2.614 2.831 1.00 94.88 93 LEU A C 1
ATOM 738 O O . LEU A 1 93 ? -5.413 3.076 2.238 1.00 94.88 93 LEU A O 1
ATOM 742 N N . THR A 1 94 ? -3.305 2.316 2.212 1.00 95.06 94 THR A N 1
ATOM 743 C CA . THR A 1 94 ? -3.119 2.523 0.775 1.00 95.06 94 THR A CA 1
ATOM 744 C C . THR A 1 94 ? -4.027 1.604 -0.037 1.00 95.06 94 THR A C 1
ATOM 746 O O . THR A 1 94 ? -4.670 2.054 -0.981 1.00 95.06 94 THR A O 1
ATOM 749 N N . MET A 1 95 ? -4.149 0.335 0.361 1.00 94.06 95 MET A N 1
ATOM 750 C CA . MET A 1 95 ? -5.088 -0.601 -0.257 1.00 94.06 95 MET A CA 1
ATOM 751 C C . MET A 1 95 ? -6.516 -0.058 -0.206 1.00 94.06 95 MET A C 1
ATOM 753 O O . MET A 1 95 ? -7.187 -0.036 -1.233 1.00 94.06 95 MET A O 1
ATOM 757 N N . GLN A 1 96 ? -6.943 0.472 0.947 1.00 92.50 96 GLN A N 1
ATOM 758 C CA . GLN A 1 96 ? -8.259 1.104 1.073 1.00 92.50 96 GLN A CA 1
ATOM 759 C C . GLN A 1 96 ? -8.418 2.303 0.130 1.00 92.50 96 GLN A C 1
ATOM 761 O O . GLN A 1 96 ? -9.442 2.405 -0.540 1.00 92.50 96 GLN A O 1
ATOM 766 N N . THR A 1 97 ? -7.413 3.181 0.021 1.00 92.25 97 THR A N 1
ATOM 767 C CA . THR A 1 97 ? -7.473 4.324 -0.912 1.00 92.25 97 THR A CA 1
ATOM 768 C C . THR A 1 97 ? -7.517 3.902 -2.378 1.00 92.25 97 THR A C 1
ATOM 770 O O . THR A 1 97 ? -8.089 4.610 -3.198 1.00 92.25 97 THR A O 1
ATOM 773 N N . CYS A 1 98 ? -6.947 2.744 -2.709 1.00 90.88 98 CYS A N 1
ATOM 774 C CA . CYS A 1 98 ? -6.988 2.168 -4.050 1.00 90.88 98 CYS A CA 1
ATOM 775 C C . CYS A 1 98 ? -8.249 1.317 -4.303 1.00 90.88 98 CYS A C 1
ATOM 777 O O . CYS A 1 98 ? -8.356 0.724 -5.374 1.00 90.88 98 CYS A O 1
ATOM 779 N N . GLY A 1 99 ? -9.180 1.228 -3.344 1.00 89.56 99 GLY A N 1
ATOM 780 C CA . GLY A 1 99 ? -10.405 0.430 -3.467 1.00 89.56 99 GLY A CA 1
ATOM 781 C C . GLY A 1 99 ? -10.175 -1.083 -3.409 1.00 89.56 99 GLY A C 1
ATOM 782 O O . GLY A 1 99 ? -10.933 -1.841 -4.002 1.00 89.56 99 GLY A O 1
ATOM 783 N N . ILE A 1 100 ? -9.112 -1.529 -2.737 1.00 90.12 100 ILE A N 1
ATOM 784 C CA . ILE A 1 100 ? -8.690 -2.929 -2.699 1.00 90.12 100 ILE A CA 1
ATOM 785 C C . ILE A 1 100 ? -8.969 -3.528 -1.318 1.00 90.12 100 ILE A C 1
ATOM 787 O O . ILE A 1 100 ? -8.382 -3.090 -0.323 1.00 90.12 100 ILE A O 1
ATOM 791 N N . SER A 1 101 ? -9.806 -4.568 -1.250 1.00 82.88 101 SER A N 1
ATOM 792 C CA . SER A 1 101 ? -9.931 -5.415 -0.057 1.00 82.88 101 SER A CA 1
ATOM 793 C C . SER A 1 101 ? -8.964 -6.599 -0.138 1.00 82.88 101 SER A C 1
ATOM 795 O O . SER A 1 101 ? -8.717 -7.147 -1.211 1.00 82.88 101 SER A O 1
ATOM 797 N N . LEU A 1 102 ? -8.426 -7.058 1.001 1.00 72.44 102 LEU A N 1
ATOM 798 C CA . LEU A 1 102 ? -7.647 -8.309 1.027 1.00 72.44 102 LEU A CA 1
ATOM 799 C C . LEU A 1 102 ? -8.520 -9.542 0.729 1.00 72.44 102 LEU A C 1
ATOM 801 O O . LEU A 1 102 ? -8.015 -10.586 0.319 1.00 72.44 102 LEU A O 1
ATOM 805 N N . GLU A 1 103 ? -9.836 -9.423 0.877 1.00 69.12 103 GLU A N 1
ATOM 806 C CA . GLU A 1 103 ? -10.786 -10.478 0.516 1.00 69.12 103 GLU A CA 1
ATOM 807 C C . GLU A 1 103 ? -10.811 -10.720 -1.004 1.00 69.12 103 GLU A C 1
ATOM 809 O O . GLU A 1 103 ? -10.960 -11.862 -1.438 1.00 69.12 103 GLU A O 1
ATOM 814 N N . ASP A 1 104 ? -10.549 -9.682 -1.807 1.00 63.88 104 ASP A N 1
ATOM 815 C CA . ASP A 1 104 ? -10.465 -9.757 -3.276 1.00 63.88 104 ASP A CA 1
ATOM 816 C C . ASP A 1 104 ? -9.139 -10.353 -3.772 1.00 63.88 104 ASP A C 1
ATOM 818 O O . ASP A 1 104 ? -9.002 -10.769 -4.923 1.00 63.88 104 ASP A O 1
ATOM 822 N N . ILE A 1 105 ? -8.144 -10.378 -2.886 1.00 66.62 105 ILE A N 1
ATOM 823 C CA . ILE A 1 105 ? -6.749 -10.733 -3.155 1.00 66.62 105 ILE A CA 1
ATOM 824 C C . ILE A 1 105 ? -6.496 -12.230 -2.928 1.00 66.62 105 ILE A C 1
ATOM 826 O O . ILE A 1 105 ? -5.469 -12.757 -3.371 1.00 66.62 105 ILE A O 1
ATOM 830 N N . GLN A 1 106 ? -7.424 -12.947 -2.278 1.00 58.34 106 GLN A N 1
ATOM 831 C CA . GLN A 1 106 ? -7.295 -14.391 -2.125 1.00 58.34 106 GLN A CA 1
ATOM 832 C C . GLN A 1 106 ? -7.346 -15.089 -3.491 1.00 58.34 106 GLN A C 1
ATOM 834 O O . GLN A 1 106 ? -8.277 -14.865 -4.271 1.00 58.34 106 GLN A O 1
ATOM 839 N N . PRO A 1 107 ? -6.404 -16.008 -3.780 1.00 48.34 107 PRO A N 1
ATOM 840 C CA . PRO A 1 107 ? -6.539 -16.867 -4.936 1.00 48.34 107 PRO A CA 1
ATOM 841 C C . PRO A 1 107 ? -7.828 -17.659 -4.754 1.00 48.34 107 PRO A C 1
ATOM 843 O O . PRO A 1 107 ? -7.976 -18.428 -3.802 1.00 48.34 107 PRO A O 1
ATOM 846 N N . LYS A 1 108 ? -8.773 -17.446 -5.672 1.00 45.97 108 LYS A N 1
ATOM 847 C CA . LYS A 1 108 ? -9.999 -18.228 -5.800 1.00 45.97 108 LYS A CA 1
ATOM 848 C C . LYS A 1 108 ? -9.572 -19.667 -6.087 1.00 45.97 108 LYS A C 1
ATOM 850 O O . LYS A 1 108 ? -9.427 -20.068 -7.239 1.00 45.97 108 LYS A O 1
ATOM 855 N N . GLY A 1 109 ? -9.281 -20.425 -5.031 1.00 45.19 109 GLY A N 1
ATOM 856 C CA . GLY A 1 109 ? -9.057 -21.856 -5.116 1.00 45.19 109 GLY A CA 1
ATOM 857 C C . GLY A 1 109 ? -10.246 -22.423 -5.868 1.00 45.19 109 GLY A C 1
ATOM 858 O O . GLY A 1 109 ? -11.385 -22.134 -5.499 1.00 45.19 109 GLY A O 1
ATOM 859 N N . HIS A 1 110 ? -9.967 -23.112 -6.976 1.00 40.69 110 HIS A N 1
ATOM 860 C CA . HIS A 1 110 ? -10.963 -23.728 -7.838 1.00 40.69 110 HIS A CA 1
ATOM 861 C C . HIS A 1 110 ? -12.105 -24.278 -6.988 1.00 40.69 110 HIS A C 1
ATOM 863 O O . HIS A 1 110 ? -11.927 -25.241 -6.240 1.00 40.69 110 HIS A O 1
ATOM 869 N N . GLN A 1 111 ? -13.270 -23.636 -7.083 1.00 42.19 111 GLN A N 1
ATOM 870 C CA . GLN A 1 111 ? -14.493 -24.221 -6.577 1.00 42.19 111 GLN A CA 1
ATOM 871 C C . GLN A 1 111 ? -14.669 -25.512 -7.366 1.00 42.19 111 GLN A C 1
ATOM 873 O O . GLN A 1 111 ? -14.975 -25.495 -8.557 1.00 42.19 111 GLN A O 1
ATOM 878 N N . SER A 1 112 ? -14.370 -26.626 -6.700 1.00 44.75 112 SER A N 1
ATOM 879 C CA . SER A 1 112 ? -14.815 -27.944 -7.110 1.00 44.75 112 SER A CA 1
ATOM 880 C C . SER A 1 112 ? -16.309 -27.824 -7.364 1.00 44.75 112 SER A C 1
ATOM 882 O O . SER A 1 112 ? -17.071 -27.478 -6.456 1.00 44.75 112 SER A O 1
ATOM 884 N N . VAL A 1 113 ? -16.687 -28.007 -8.627 1.00 40.06 113 VAL A N 1
ATOM 885 C CA . VAL A 1 113 ? -18.070 -28.073 -9.076 1.00 40.06 113 VAL A CA 1
ATOM 886 C C . VAL A 1 113 ? -18.766 -29.099 -8.191 1.00 40.06 113 VAL A C 1
ATOM 888 O O . VAL A 1 113 ? -18.520 -30.299 -8.283 1.00 40.06 113 VAL A O 1
ATOM 891 N N . LYS A 1 114 ? -19.602 -28.602 -7.278 1.00 47.16 114 LYS A N 1
ATOM 892 C CA . LYS A 1 114 ? -20.632 -29.408 -6.644 1.00 47.16 114 LYS A CA 1
ATOM 893 C C . LYS A 1 114 ? -21.685 -29.680 -7.709 1.00 47.16 114 LYS A C 1
ATOM 895 O O . LYS A 1 114 ? -22.630 -28.909 -7.828 1.00 47.16 114 LYS A O 1
ATOM 900 N N . ASP A 1 115 ? -21.525 -30.775 -8.439 1.00 45.84 115 ASP A N 1
ATOM 901 C CA . ASP A 1 115 ? -22.693 -31.484 -8.941 1.00 45.84 115 ASP A CA 1
ATOM 902 C C . ASP A 1 115 ? -23.216 -32.343 -7.795 1.00 45.84 115 ASP A C 1
ATOM 904 O O . ASP A 1 115 ? -22.512 -33.168 -7.207 1.00 45.84 115 ASP A O 1
ATOM 908 N N . GLY A 1 116 ? -24.439 -32.024 -7.387 1.00 47.03 116 GLY A N 1
ATOM 909 C CA . GLY A 1 116 ? -25.139 -32.747 -6.351 1.00 47.03 116 GLY A CA 1
ATOM 910 C C . GLY A 1 116 ? -25.568 -34.115 -6.852 1.00 47.03 116 GLY A C 1
ATOM 911 O O . GLY A 1 116 ? -26.220 -34.217 -7.881 1.00 47.03 116 GLY A O 1
ATOM 912 N N . GLU A 1 117 ? -25.322 -35.140 -6.047 1.00 35.72 117 GLU A N 1
ATOM 913 C CA . GLU A 1 117 ? -26.257 -36.251 -5.960 1.00 35.72 117 GLU A CA 1
ATOM 914 C C . GLU A 1 117 ? -26.306 -36.739 -4.515 1.00 35.72 117 GLU A C 1
ATOM 916 O O . GLU A 1 117 ? -25.328 -37.214 -3.940 1.00 35.72 117 GLU A O 1
ATOM 921 N N . ALA A 1 118 ? -27.462 -36.525 -3.898 1.00 43.66 118 ALA A N 1
ATOM 922 C CA . ALA A 1 118 ? -27.788 -37.020 -2.580 1.00 43.66 118 ALA A CA 1
ATOM 923 C C . ALA A 1 118 ? -28.605 -38.296 -2.743 1.00 43.66 118 ALA A C 1
ATOM 925 O O . ALA A 1 118 ? -29.730 -38.194 -3.214 1.00 43.66 118 ALA A O 1
ATOM 926 N N . VAL A 1 119 ? -28.104 -39.447 -2.283 1.00 37.41 119 VAL A N 1
ATOM 927 C CA . VAL A 1 119 ? -28.958 -40.489 -1.689 1.00 37.41 119 VAL A CA 1
ATOM 928 C C . VAL A 1 119 ? -28.146 -41.517 -0.871 1.00 37.41 119 VAL A C 1
ATOM 930 O O . VAL A 1 119 ? -27.373 -42.299 -1.405 1.00 37.41 119 VAL A O 1
ATOM 933 N N . ASN A 1 120 ? -28.459 -41.536 0.430 1.00 34.00 120 ASN A N 1
ATOM 934 C CA . ASN A 1 120 ? -28.748 -42.704 1.280 1.00 34.00 120 ASN A CA 1
ATOM 935 C C . ASN A 1 120 ? -27.628 -43.550 1.924 1.00 34.00 120 ASN A C 1
ATOM 937 O O . ASN A 1 120 ? -26.850 -44.243 1.282 1.00 34.00 120 ASN A O 1
ATOM 941 N N . ASN A 1 121 ? -27.710 -43.568 3.260 1.00 38.97 121 ASN A N 1
ATOM 942 C CA . ASN A 1 121 ? -27.101 -44.487 4.223 1.00 38.97 121 ASN A CA 1
ATOM 943 C C . ASN A 1 121 ? -27.385 -45.978 3.948 1.00 38.97 121 ASN A C 1
ATOM 945 O O . ASN A 1 121 ? -28.529 -46.315 3.647 1.00 38.97 121 ASN A O 1
ATOM 949 N N . ALA A 1 122 ? -26.420 -46.857 4.253 1.00 33.34 122 ALA A N 1
ATOM 950 C CA . ALA A 1 122 ? -26.592 -48.012 5.154 1.00 33.34 122 ALA A CA 1
ATOM 951 C C . ALA A 1 122 ? -25.252 -48.736 5.413 1.00 33.34 122 ALA A C 1
ATOM 953 O O . ALA A 1 122 ? -24.413 -48.855 4.525 1.00 33.34 122 ALA A O 1
ATOM 954 N N . SER A 1 123 ? -25.093 -49.202 6.653 1.00 40.94 123 SER A N 1
ATOM 955 C CA . SER A 1 123 ? -24.057 -50.097 7.179 1.00 40.94 123 SER A CA 1
ATOM 956 C C . SER A 1 123 ? -23.822 -51.357 6.335 1.00 40.94 123 SER A C 1
ATOM 958 O O . SER A 1 123 ? -24.780 -51.908 5.807 1.00 40.94 123 SER A O 1
ATOM 960 N N . ASP A 1 124 ? -22.596 -51.890 6.318 1.00 32.97 124 ASP A N 1
ATOM 961 C CA . ASP A 1 124 ? -22.277 -53.108 7.084 1.00 32.97 124 ASP A CA 1
ATOM 962 C C . ASP A 1 124 ? -20.797 -53.515 7.003 1.00 32.97 124 ASP A C 1
ATOM 964 O O . ASP A 1 124 ? -20.081 -53.263 6.036 1.00 32.97 1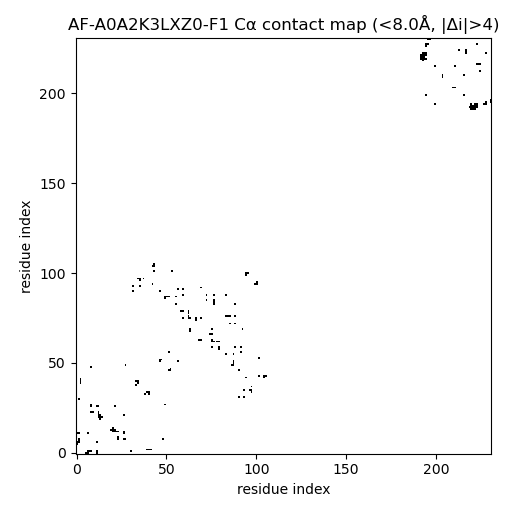24 ASP A O 1
ATOM 968 N N . LEU A 1 125 ? -20.363 -54.132 8.099 1.00 42.22 125 LEU A N 1
ATOM 969 C CA . LEU A 1 125 ? -19.043 -54.685 8.382 1.00 42.22 125 LEU A CA 1
ATOM 970 C C . LEU A 1 125 ? -18.723 -55.899 7.494 1.00 42.22 125 LEU A C 1
ATOM 972 O O . LEU A 1 125 ? -19.542 -56.808 7.404 1.00 42.22 125 LEU A O 1
ATOM 976 N N . SER A 1 126 ? -17.494 -55.986 6.971 1.00 33.44 126 SER A N 1
ATOM 977 C CA . SER A 1 126 ? -16.782 -57.263 6.771 1.00 33.44 126 SER A CA 1
ATOM 978 C C . SER A 1 126 ? -15.301 -57.032 6.425 1.00 33.44 126 SER A C 1
ATOM 980 O O . SER A 1 126 ? -14.951 -56.657 5.312 1.00 33.44 126 SER A O 1
ATOM 982 N N . GLU A 1 127 ? -14.423 -57.316 7.381 1.00 37.56 127 GLU A N 1
ATOM 983 C CA . GLU A 1 127 ? -13.056 -57.833 7.168 1.00 37.56 127 GLU A CA 1
ATOM 984 C C . GLU A 1 127 ? -13.118 -59.382 7.023 1.00 37.56 127 GLU A C 1
ATOM 986 O O . GLU A 1 127 ? -14.196 -59.929 7.281 1.00 37.56 127 GLU A O 1
ATOM 991 N N . PRO A 1 128 ? -12.028 -60.168 6.806 1.00 53.81 128 PRO A N 1
ATOM 992 C CA . PRO A 1 128 ? -10.717 -60.004 6.118 1.00 53.81 128 PRO A CA 1
ATOM 993 C C . PRO A 1 128 ? -10.441 -61.286 5.220 1.00 53.81 128 PRO A C 1
ATOM 995 O O . PRO A 1 128 ? -11.440 -61.886 4.817 1.00 53.81 128 PRO A O 1
ATOM 998 N N . PRO A 1 129 ? -9.218 -61.827 4.902 1.00 50.53 129 PRO A N 1
ATOM 999 C CA . PRO A 1 129 ? -7.844 -61.389 5.206 1.00 50.53 129 PRO A CA 1
ATOM 1000 C C . PRO A 1 129 ? -6.712 -61.670 4.148 1.00 50.53 129 PRO A C 1
ATOM 1002 O O . PRO A 1 129 ? -6.893 -62.389 3.173 1.00 50.53 129 PRO A O 1
ATOM 1005 N N . LEU A 1 130 ? -5.507 -61.165 4.485 1.00 33.91 130 LEU A N 1
ATOM 1006 C CA . LEU A 1 130 ? -4.116 -61.555 4.122 1.00 33.91 130 LEU A CA 1
ATOM 1007 C C . LEU A 1 130 ? -3.616 -61.451 2.659 1.00 33.91 130 LEU A C 1
ATOM 1009 O O . LEU A 1 130 ? -4.011 -62.228 1.805 1.00 33.91 130 LEU A O 1
ATOM 1013 N N . GLU A 1 131 ? -2.574 -60.638 2.428 1.00 36.12 131 GLU A N 1
ATOM 1014 C CA . GLU A 1 131 ? -1.196 -61.146 2.262 1.00 36.12 131 GLU A CA 1
ATOM 1015 C C . GLU A 1 131 ? -0.140 -60.018 2.301 1.00 36.12 131 GLU A C 1
ATOM 1017 O O . GLU A 1 131 ? -0.084 -59.105 1.483 1.00 36.12 131 GLU A O 1
ATOM 1022 N N . THR A 1 132 ? 0.705 -60.128 3.322 1.00 35.19 132 THR A N 1
ATOM 1023 C CA . THR A 1 132 ? 2.148 -59.868 3.385 1.00 35.19 132 THR A CA 1
ATOM 1024 C C . THR A 1 132 ? 2.872 -59.541 2.071 1.00 35.19 132 THR A C 1
ATOM 1026 O O . THR A 1 132 ? 2.954 -60.384 1.184 1.00 35.19 132 THR A O 1
ATOM 1029 N N . ARG A 1 133 ? 3.609 -58.420 2.055 1.00 31.58 133 ARG A N 1
ATOM 1030 C CA . ARG A 1 133 ? 5.084 -58.430 1.941 1.00 31.58 133 ARG A CA 1
ATOM 1031 C C . ARG A 1 133 ? 5.680 -57.042 2.176 1.00 31.58 133 ARG A C 1
ATOM 1033 O O . ARG A 1 133 ? 5.587 -56.142 1.352 1.00 31.58 133 ARG A O 1
ATOM 1040 N N . GLN A 1 134 ? 6.334 -56.922 3.326 1.00 34.84 134 GLN A N 1
ATOM 1041 C CA . GLN A 1 134 ? 7.391 -55.954 3.574 1.00 34.84 134 GLN A CA 1
ATOM 1042 C C . GLN A 1 134 ? 8.600 -56.323 2.709 1.00 34.84 134 GLN A C 1
ATOM 1044 O O . GLN A 1 134 ? 8.945 -57.502 2.597 1.00 34.84 134 GLN A O 1
ATOM 1049 N N . THR A 1 135 ? 9.287 -55.336 2.145 1.00 35.31 135 THR A N 1
ATOM 1050 C CA . THR A 1 135 ? 10.723 -55.464 1.878 1.00 35.31 135 THR A CA 1
ATOM 1051 C C . THR A 1 135 ? 11.365 -54.096 2.055 1.00 35.31 135 THR A C 1
ATOM 1053 O O . THR A 1 135 ? 11.282 -53.224 1.195 1.00 35.31 135 THR A O 1
ATOM 1056 N N . GLU A 1 136 ? 11.962 -53.922 3.229 1.00 38.84 136 GLU A N 1
ATOM 1057 C CA . GLU A 1 136 ? 13.032 -52.969 3.481 1.00 38.84 136 GLU A CA 1
ATOM 1058 C C . GLU A 1 136 ? 14.219 -53.299 2.560 1.00 38.84 136 GLU A C 1
ATOM 1060 O O . GLU A 1 136 ? 14.589 -54.462 2.409 1.00 38.84 136 GLU A O 1
ATOM 1065 N N . SER A 1 137 ? 14.846 -52.284 1.968 1.00 36.22 137 SER A N 1
ATOM 1066 C CA . SER A 1 137 ? 16.195 -52.400 1.408 1.00 36.22 137 SER A CA 1
ATOM 1067 C C . SER A 1 137 ? 16.978 -51.141 1.750 1.00 36.22 137 SER A C 1
ATOM 1069 O O . SER A 1 137 ? 17.062 -50.187 0.983 1.00 36.22 137 SER A O 1
ATOM 1071 N N . HIS A 1 138 ? 17.523 -51.184 2.957 1.00 33.41 138 HIS A N 1
ATOM 1072 C CA . HIS A 1 138 ? 18.718 -50.489 3.410 1.00 33.41 138 HIS A CA 1
ATOM 1073 C C . HIS A 1 138 ? 19.931 -50.951 2.576 1.00 33.41 138 HIS A C 1
ATOM 1075 O O . HIS A 1 138 ? 20.031 -52.146 2.312 1.00 33.41 138 HIS A O 1
ATOM 1081 N N . LEU A 1 139 ? 20.797 -50.018 2.159 1.00 42.22 139 LEU A N 1
ATOM 1082 C CA . LEU A 1 139 ? 22.246 -50.133 1.867 1.00 42.22 139 LEU A CA 1
ATOM 1083 C C . LEU A 1 139 ? 22.670 -48.754 1.304 1.00 42.22 139 LEU A C 1
ATOM 1085 O O . LEU A 1 139 ? 22.263 -48.387 0.207 1.00 42.22 139 LEU A O 1
ATOM 1089 N N . GLU A 1 140 ? 23.216 -47.834 2.102 1.00 40.22 140 GLU A N 1
ATOM 1090 C CA . GLU A 1 140 ? 24.636 -47.716 2.493 1.00 40.22 140 GLU A CA 1
ATOM 1091 C C . GLU A 1 140 ? 25.606 -47.871 1.310 1.00 40.22 140 GLU A C 1
ATOM 1093 O O . GLU A 1 140 ? 25.798 -48.961 0.769 1.00 40.22 140 GLU A O 1
ATOM 1098 N N . SER A 1 141 ? 26.254 -46.763 0.939 1.00 42.09 141 SER A N 1
ATOM 1099 C CA . SER A 1 141 ? 27.567 -46.735 0.283 1.00 42.09 141 SER A CA 1
ATOM 1100 C C . SER A 1 141 ? 28.220 -45.367 0.507 1.00 42.09 141 SER A C 1
ATOM 1102 O O . SER A 1 141 ? 28.062 -44.437 -0.283 1.00 42.09 141 SER A O 1
ATOM 1104 N N . ASP A 1 142 ? 28.968 -45.270 1.607 1.00 38.94 142 ASP A N 1
ATOM 1105 C CA . ASP A 1 142 ? 30.203 -44.484 1.704 1.00 38.94 142 ASP A CA 1
ATOM 1106 C C . ASP A 1 142 ? 31.144 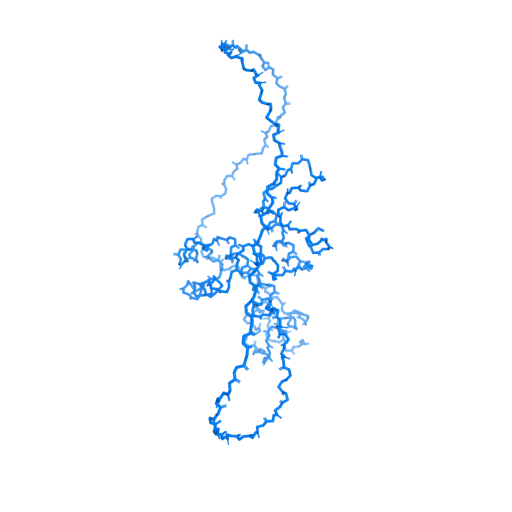-44.822 0.539 1.00 38.94 142 ASP A C 1
ATOM 1108 O O . ASP A 1 142 ? 31.193 -45.998 0.195 1.00 38.94 142 ASP A O 1
ATOM 1112 N N . ILE A 1 143 ? 31.901 -43.852 -0.019 1.00 38.88 143 ILE A N 1
ATOM 1113 C CA . ILE A 1 143 ? 33.374 -43.702 0.147 1.00 38.88 143 ILE A CA 1
ATOM 1114 C C . ILE A 1 143 ? 33.844 -42.295 -0.332 1.00 38.88 143 ILE A C 1
ATOM 1116 O O . ILE A 1 143 ? 33.738 -41.971 -1.508 1.00 38.88 143 ILE A O 1
ATOM 1120 N N . SER A 1 144 ? 34.428 -41.506 0.588 1.00 35.12 144 SER A N 1
ATOM 1121 C CA . SER A 1 144 ? 35.760 -40.842 0.517 1.00 35.12 144 SER A CA 1
ATOM 1122 C C . SER A 1 144 ? 36.133 -39.971 -0.711 1.00 35.12 144 SER A C 1
ATOM 1124 O O . SER A 1 144 ? 36.186 -40.443 -1.835 1.00 35.12 144 SER A O 1
ATOM 1126 N N . THR A 1 145 ? 36.604 -38.721 -0.601 1.00 36.12 145 THR A N 1
ATOM 1127 C CA . THR A 1 145 ? 37.876 -38.324 0.038 1.00 36.12 145 THR A CA 1
ATOM 1128 C C . THR A 1 145 ? 38.035 -36.784 0.048 1.00 36.12 145 THR A C 1
ATOM 1130 O O . THR A 1 145 ? 37.871 -36.132 -0.975 1.00 36.12 145 THR A O 1
ATOM 1133 N N . LYS A 1 146 ? 38.425 -36.241 1.211 1.00 37.78 146 LYS A N 1
ATOM 1134 C CA . LYS A 1 146 ? 39.308 -35.082 1.502 1.00 37.78 146 LYS A CA 1
ATOM 1135 C C . LYS A 1 146 ? 39.802 -34.158 0.354 1.00 37.78 146 LYS A C 1
ATOM 1137 O O . LYS A 1 146 ? 40.457 -34.615 -0.575 1.00 37.78 146 LYS A O 1
ATOM 1142 N N . SER A 1 147 ? 39.739 -32.839 0.581 1.00 35.00 147 SER A N 1
ATOM 1143 C CA . SER A 1 147 ? 40.942 -31.982 0.523 1.00 35.00 147 SER A CA 1
ATOM 1144 C C . SER A 1 147 ? 40.746 -30.679 1.308 1.00 35.00 147 SER A C 1
ATOM 1146 O O . SER A 1 147 ? 40.056 -29.761 0.879 1.00 35.00 147 SER A O 1
ATOM 1148 N N . LEU A 1 148 ? 41.397 -30.644 2.467 1.00 36.16 148 LEU A N 1
ATOM 1149 C CA . LEU A 1 148 ? 41.725 -29.487 3.291 1.00 36.16 148 LEU A CA 1
ATOM 1150 C C . LEU A 1 148 ? 42.982 -28.826 2.702 1.00 36.16 148 LEU A C 1
ATOM 1152 O O . LEU A 1 148 ? 43.955 -29.534 2.458 1.00 36.16 148 LEU A O 1
ATOM 1156 N N . MET A 1 149 ? 42.994 -27.503 2.544 1.00 40.47 149 MET A N 1
ATOM 1157 C CA . MET A 1 149 ? 44.214 -26.705 2.708 1.00 40.47 149 MET A CA 1
ATOM 1158 C C . MET A 1 149 ? 43.846 -25.303 3.201 1.00 40.47 149 MET A C 1
ATOM 1160 O O . MET A 1 149 ? 43.404 -24.433 2.459 1.00 40.47 149 MET A O 1
ATOM 1164 N N . GLU A 1 150 ? 44.005 -25.160 4.508 1.00 37.69 150 GLU A N 1
ATOM 1165 C CA . GLU A 1 150 ? 44.342 -23.943 5.236 1.00 37.69 150 GLU A CA 1
ATOM 1166 C C . GLU A 1 150 ? 45.813 -23.588 4.935 1.00 37.69 150 GLU A C 1
ATOM 1168 O O . GLU A 1 150 ? 46.603 -24.516 4.768 1.00 37.69 150 GLU A O 1
ATOM 1173 N N . ILE A 1 151 ? 46.172 -22.299 4.835 1.00 39.88 151 ILE A N 1
ATOM 1174 C CA . ILE A 1 151 ? 47.247 -21.661 5.629 1.00 39.88 151 ILE A CA 1
ATOM 1175 C C . ILE A 1 151 ? 47.353 -20.147 5.350 1.00 39.88 151 ILE A C 1
ATOM 1177 O O . ILE A 1 151 ? 47.584 -19.713 4.225 1.00 39.88 151 ILE A O 1
ATOM 1181 N N . ASP A 1 152 ? 47.181 -19.392 6.438 1.00 34.50 152 ASP A N 1
ATOM 1182 C CA . ASP A 1 152 ? 47.955 -18.243 6.929 1.00 34.50 152 ASP A CA 1
ATOM 1183 C C . ASP A 1 152 ? 48.480 -17.145 5.990 1.00 34.50 152 ASP A C 1
ATOM 1185 O O . ASP A 1 152 ? 49.264 -17.377 5.075 1.00 34.50 152 ASP A O 1
ATOM 1189 N N . THR A 1 153 ? 48.257 -15.887 6.396 1.00 32.16 153 THR A N 1
ATOM 1190 C CA . THR A 1 153 ? 49.279 -15.110 7.140 1.00 32.16 153 THR A CA 1
ATOM 1191 C C . THR A 1 153 ? 48.729 -13.722 7.515 1.00 32.16 153 THR A C 1
ATOM 1193 O O . THR A 1 153 ? 48.441 -12.896 6.653 1.00 32.16 153 THR A O 1
ATOM 1196 N N . VAL A 1 154 ? 48.644 -13.439 8.818 1.00 43.81 154 VAL A N 1
ATOM 1197 C CA . VAL A 1 154 ? 48.707 -12.079 9.400 1.00 43.81 154 VAL A CA 1
ATOM 1198 C C . VAL A 1 154 ? 50.151 -11.882 9.896 1.00 43.81 154 VAL A C 1
ATOM 1200 O O . VAL A 1 154 ? 50.789 -12.876 10.252 1.00 43.81 154 VAL A O 1
ATOM 1203 N N . PRO A 1 155 ? 50.698 -10.653 9.969 1.00 44.78 155 PRO A N 1
ATOM 1204 C CA . PRO A 1 155 ? 50.805 -10.045 11.306 1.00 44.78 155 PRO A CA 1
ATOM 1205 C C . PRO A 1 155 ? 50.710 -8.497 11.357 1.00 44.78 155 PRO A C 1
ATOM 1207 O O . PRO A 1 155 ? 51.257 -7.798 10.516 1.00 44.78 155 PRO A O 1
ATOM 1210 N N . SER A 1 156 ? 50.074 -8.005 12.436 1.00 34.97 156 SER A N 1
ATOM 1211 C CA . SER A 1 156 ? 50.484 -6.892 13.333 1.00 34.97 156 SER A CA 1
ATOM 1212 C C . SER A 1 156 ? 50.995 -5.568 12.718 1.00 34.97 156 SER A C 1
ATOM 1214 O O . SER A 1 156 ? 52.063 -5.524 12.128 1.00 34.97 156 SER A O 1
ATOM 1216 N N . GLY A 1 157 ? 50.350 -4.415 12.937 1.00 30.66 157 GLY A N 1
ATOM 1217 C CA . GLY A 1 157 ? 50.472 -3.636 14.186 1.00 30.66 157 GLY A CA 1
ATOM 1218 C C . GLY A 1 157 ? 50.832 -2.148 13.911 1.00 30.66 157 GLY A C 1
ATOM 1219 O O . GLY A 1 157 ? 51.068 -1.807 12.759 1.00 30.66 157 GLY A O 1
ATOM 1220 N N . PRO A 1 158 ? 50.844 -1.250 14.922 1.00 57.19 158 PRO A N 1
ATOM 1221 C CA . PRO A 1 158 ? 50.198 0.083 14.887 1.00 57.19 158 PRO A CA 1
ATOM 1222 C C . PRO A 1 158 ? 51.155 1.303 14.928 1.00 57.19 158 PRO A C 1
ATOM 1224 O O . PRO A 1 158 ? 52.310 1.121 15.287 1.00 57.19 158 PRO A O 1
ATOM 1227 N N . VAL A 1 159 ? 50.664 2.536 14.650 1.00 31.95 159 VAL A N 1
ATOM 1228 C CA . VAL A 1 159 ? 51.137 3.876 15.151 1.00 31.95 159 VAL A CA 1
ATOM 1229 C C . VAL A 1 159 ? 50.431 5.004 14.355 1.00 31.95 159 VAL A C 1
ATOM 1231 O O . VAL A 1 159 ? 50.432 4.977 13.134 1.00 31.95 159 VAL A O 1
ATOM 1234 N N . ASN A 1 160 ? 49.562 5.834 14.951 1.00 32.66 160 ASN A N 1
ATOM 1235 C CA . ASN A 1 160 ? 49.789 7.103 15.676 1.00 32.66 160 ASN A CA 1
ATOM 1236 C C . ASN A 1 160 ? 50.265 8.294 14.799 1.00 32.66 160 ASN A C 1
ATOM 1238 O O . ASN A 1 160 ? 51.311 8.205 14.169 1.00 32.66 160 ASN A O 1
ATOM 1242 N N . GLY A 1 161 ? 49.554 9.436 14.861 1.00 28.27 161 GLY A N 1
ATOM 1243 C CA . GLY A 1 161 ? 50.147 10.766 14.612 1.00 28.27 161 GLY A CA 1
ATOM 1244 C C . GLY A 1 161 ? 49.509 11.690 13.557 1.00 28.27 161 GLY A C 1
ATOM 1245 O O . GLY A 1 161 ? 49.889 11.680 12.396 1.00 28.27 161 GLY A O 1
ATOM 1246 N N . CYS A 1 162 ? 48.590 12.545 14.018 1.00 33.62 162 CYS A N 1
ATOM 1247 C CA . CYS A 1 162 ? 48.445 13.992 13.754 1.00 33.62 162 CYS A CA 1
ATOM 1248 C C . CYS A 1 162 ? 49.320 14.661 12.655 1.00 33.62 162 CYS A C 1
ATOM 1250 O O . CYS A 1 162 ? 50.543 14.636 12.765 1.00 33.62 162 CYS A O 1
ATOM 1252 N N . GLN A 1 163 ? 48.718 15.432 11.729 1.00 32.56 163 GLN A N 1
ATOM 1253 C CA . GLN A 1 163 ? 48.908 16.898 11.669 1.00 32.56 163 GLN A CA 1
ATOM 1254 C C . GLN A 1 163 ? 48.062 17.629 10.605 1.00 32.56 163 GLN A C 1
ATOM 1256 O O . GLN A 1 163 ? 47.773 17.142 9.519 1.00 32.56 163 GLN A O 1
ATOM 1261 N N . VAL A 1 164 ? 47.694 18.844 11.012 1.00 34.41 164 VAL A N 1
ATOM 1262 C CA . VAL A 1 164 ? 46.901 19.909 10.387 1.00 34.41 164 VAL A CA 1
ATOM 1263 C C . VAL A 1 164 ? 47.649 20.607 9.245 1.00 34.41 164 VAL A C 1
ATOM 1265 O O . VAL A 1 164 ? 48.868 20.741 9.334 1.00 34.41 164 VAL A O 1
ATOM 1268 N N . GLN A 1 165 ? 46.881 21.140 8.273 1.00 31.83 165 GLN A N 1
ATOM 1269 C CA . GLN A 1 165 ? 47.047 22.377 7.457 1.00 31.83 165 GLN A CA 1
ATOM 1270 C C . GLN A 1 165 ? 46.485 22.106 6.038 1.00 31.83 165 GLN A C 1
ATOM 1272 O O . GLN A 1 165 ? 46.758 21.052 5.489 1.00 31.83 165 GLN A O 1
ATOM 1277 N N . LYS A 1 166 ? 45.707 22.937 5.328 1.00 32.75 166 LYS A N 1
ATOM 1278 C CA . LYS A 1 166 ? 45.391 24.373 5.377 1.00 32.75 166 LYS A CA 1
ATOM 1279 C C . LYS A 1 166 ? 44.261 24.631 4.342 1.00 32.75 166 LYS A C 1
ATOM 1281 O O . LYS A 1 166 ? 44.375 24.185 3.207 1.00 32.75 166 LYS A O 1
ATOM 1286 N N . LEU A 1 167 ? 43.192 25.332 4.737 1.00 35.53 167 LEU A N 1
ATOM 1287 C CA . LEU A 1 167 ? 42.164 25.963 3.869 1.00 35.53 167 LEU A CA 1
ATOM 1288 C C . LEU A 1 167 ? 42.810 27.065 2.985 1.00 35.53 167 LEU A C 1
ATOM 1290 O O . LEU A 1 167 ? 43.856 27.567 3.412 1.00 35.53 167 LEU A O 1
ATOM 1294 N N . PRO A 1 168 ? 42.229 27.525 1.840 1.00 40.94 168 PRO A N 1
ATOM 1295 C CA . PRO A 1 168 ? 40.876 28.119 1.845 1.00 40.94 168 PRO A CA 1
ATOM 1296 C C . PRO A 1 168 ? 40.033 28.112 0.530 1.00 40.94 168 PRO A C 1
ATOM 1298 O O . PRO A 1 168 ? 40.585 27.996 -0.555 1.00 40.94 168 PRO A O 1
ATOM 1301 N N . VAL A 1 169 ? 38.716 28.395 0.686 1.00 31.88 169 VAL A N 1
ATOM 1302 C CA . VAL A 1 169 ? 37.836 29.213 -0.213 1.00 31.88 169 VAL A CA 1
ATOM 1303 C C . VAL A 1 169 ? 37.465 28.571 -1.576 1.00 31.88 169 VAL A C 1
ATOM 1305 O O . VAL A 1 169 ? 38.332 28.091 -2.283 1.00 31.88 169 VAL A O 1
ATOM 1308 N N . ALA A 1 170 ? 36.225 28.493 -2.081 1.00 30.73 170 ALA A N 1
ATOM 1309 C CA . ALA A 1 170 ? 34.921 29.095 -1.793 1.00 30.73 170 ALA A CA 1
ATOM 1310 C C . ALA A 1 170 ? 33.797 28.186 -2.343 1.00 30.73 170 ALA A C 1
ATOM 1312 O O . ALA A 1 170 ? 33.965 27.583 -3.402 1.00 30.73 170 ALA A O 1
ATOM 1313 N N . CYS A 1 171 ? 32.628 28.183 -1.704 1.00 33.03 171 CYS A N 1
ATOM 1314 C CA . CYS A 1 171 ? 31.355 28.400 -2.399 1.00 33.03 171 CYS A CA 1
ATOM 1315 C C . CYS A 1 171 ? 30.279 28.691 -1.354 1.00 33.03 171 CYS A C 1
ATOM 1317 O O . CYS A 1 171 ? 30.005 27.876 -0.476 1.00 33.03 171 CYS A O 1
ATOM 1319 N N . GLU A 1 172 ? 29.746 29.901 -1.455 1.00 34.81 172 GLU A N 1
ATOM 1320 C CA . GLU A 1 172 ? 28.737 30.514 -0.604 1.00 34.81 172 GLU A CA 1
ATOM 1321 C C . GLU A 1 172 ? 27.504 29.608 -0.470 1.00 34.81 172 GLU A C 1
ATOM 1323 O O . GLU A 1 172 ? 26.813 29.311 -1.445 1.00 34.81 172 GLU A O 1
ATOM 1328 N N . GLY A 1 173 ? 27.239 29.165 0.758 1.00 33.41 173 GLY A N 1
ATOM 1329 C CA . GLY A 1 173 ? 25.970 28.582 1.158 1.00 33.41 173 GLY A CA 1
ATOM 1330 C C . GLY A 1 173 ? 25.182 29.627 1.929 1.00 33.41 173 GLY A C 1
ATOM 1331 O O . GLY A 1 173 ? 25.509 29.919 3.075 1.00 33.41 173 GLY A O 1
ATOM 1332 N N . GLU A 1 174 ? 24.128 30.159 1.320 1.00 38.00 174 GLU A N 1
ATOM 1333 C CA . GLU A 1 174 ? 23.139 30.962 2.029 1.00 38.00 174 GLU A CA 1
ATOM 1334 C C . GLU A 1 174 ? 21.733 30.610 1.529 1.00 38.00 174 GLU A C 1
ATOM 1336 O O . GLU A 1 174 ? 21.147 31.278 0.686 1.00 38.00 174 GLU A O 1
ATOM 1341 N N . PHE A 1 175 ? 21.165 29.536 2.079 1.00 36.56 175 PHE A N 1
ATOM 1342 C CA . PHE A 1 175 ? 19.718 29.458 2.243 1.00 36.56 175 PHE A CA 1
ATOM 1343 C C . PHE A 1 175 ? 19.445 29.385 3.733 1.00 36.56 175 PHE A C 1
ATOM 1345 O O . PHE A 1 175 ? 19.669 28.376 4.398 1.00 36.56 175 PHE A O 1
ATOM 1352 N N . THR A 1 176 ? 19.031 30.530 4.261 1.00 34.28 176 THR A N 1
ATOM 1353 C CA . THR A 1 176 ? 18.647 30.703 5.652 1.00 34.28 176 THR A CA 1
ATOM 1354 C C . THR A 1 176 ? 17.546 29.707 6.014 1.00 34.28 176 THR A C 1
ATOM 1356 O O . THR A 1 176 ? 16.399 29.805 5.585 1.00 34.28 176 THR A O 1
ATOM 1359 N N . SER A 1 177 ? 17.899 28.729 6.841 1.00 42.25 177 SER A N 1
ATOM 1360 C CA . SER A 1 177 ? 16.955 27.884 7.556 1.00 42.25 177 SER A CA 1
ATOM 1361 C C . SER A 1 177 ? 16.170 28.750 8.542 1.00 42.25 177 SER A C 1
ATOM 1363 O O . SER A 1 177 ? 16.630 29.021 9.652 1.00 42.25 177 SER A O 1
ATOM 1365 N N . LYS A 1 178 ? 14.980 29.199 8.134 1.00 50.06 178 LYS A N 1
ATOM 1366 C CA . LYS A 1 178 ? 13.961 29.718 9.049 1.00 50.06 178 LYS A CA 1
ATOM 1367 C C . LYS A 1 178 ? 12.973 28.596 9.344 1.00 50.06 178 LYS A C 1
ATOM 1369 O O . LYS A 1 178 ? 12.197 28.191 8.487 1.00 50.06 178 LYS A O 1
ATOM 1374 N N . GLN A 1 179 ? 13.048 28.086 10.569 1.00 51.94 179 GLN A N 1
ATOM 1375 C CA . GLN A 1 179 ? 12.053 27.197 11.158 1.00 51.94 179 GLN A CA 1
ATOM 1376 C C . GLN A 1 179 ? 10.688 27.896 11.133 1.00 51.94 179 GLN A C 1
ATOM 1378 O O . GLN A 1 179 ? 10.527 28.948 11.754 1.00 51.94 179 GLN A O 1
ATOM 1383 N N . LEU A 1 180 ? 9.708 27.316 10.436 1.00 38.75 180 LEU A N 1
ATOM 1384 C CA . LEU A 1 180 ? 8.312 27.706 10.592 1.00 38.75 180 LEU A CA 1
ATOM 1385 C C . LEU A 1 180 ? 7.702 26.834 11.693 1.00 38.75 180 LEU A C 1
ATOM 1387 O O . LEU A 1 180 ? 7.412 25.655 11.504 1.00 38.75 180 LEU A O 1
ATOM 1391 N N . LYS A 1 181 ? 7.554 27.432 12.872 1.00 54.03 181 LYS A N 1
ATOM 1392 C CA . LYS A 1 181 ? 6.713 26.927 13.953 1.00 54.03 181 LYS A CA 1
ATOM 1393 C C . LYS A 1 181 ? 5.263 27.157 13.530 1.00 54.03 181 LYS A C 1
ATOM 1395 O O . LYS A 1 181 ? 4.792 28.286 13.610 1.00 54.03 181 LYS A O 1
ATOM 1400 N N . VAL A 1 182 ? 4.581 26.117 13.056 1.00 37.00 182 VAL A N 1
ATOM 1401 C CA . VAL A 1 182 ? 3.127 26.168 12.861 1.00 37.00 182 VAL A CA 1
ATOM 1402 C C . VAL A 1 182 ? 2.478 25.712 14.154 1.00 37.00 182 VAL A C 1
ATOM 1404 O O . VAL A 1 182 ? 2.651 24.586 14.616 1.00 37.00 182 VAL A O 1
ATOM 1407 N N . SER A 1 183 ? 1.828 26.680 14.775 1.00 35.62 183 SER A N 1
ATOM 1408 C CA . SER A 1 183 ? 0.921 26.552 15.897 1.00 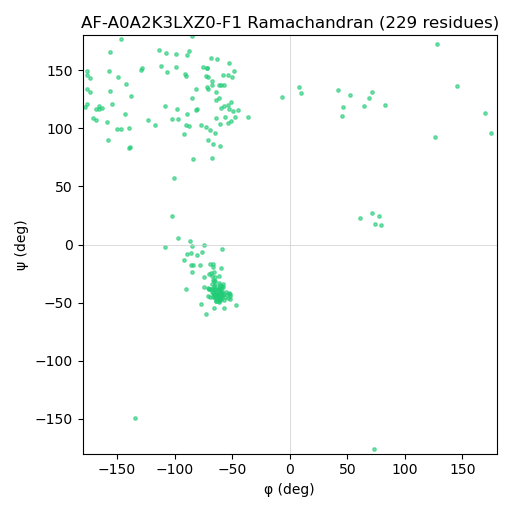35.62 183 SER A CA 1
ATOM 1409 C C . SER A 1 183 ? -0.231 25.604 15.577 1.00 35.62 183 SER A C 1
ATOM 1411 O O . SER A 1 183 ? -0.826 25.667 14.507 1.00 35.62 183 SER A O 1
ATOM 1413 N N . GLU A 1 184 ? -0.540 24.768 16.560 1.00 45.28 184 GLU A N 1
ATOM 1414 C CA . GLU A 1 184 ? -1.816 24.095 16.768 1.00 45.28 184 GLU A CA 1
ATOM 1415 C C . GLU A 1 184 ? -2.976 25.084 16.576 1.00 45.28 184 GLU A C 1
ATOM 1417 O O . GLU A 1 184 ? -3.080 26.078 17.296 1.00 45.28 184 GLU A O 1
ATOM 1422 N N . THR A 1 185 ? -3.811 24.855 15.567 1.00 33.41 185 THR A N 1
ATOM 1423 C CA . THR A 1 185 ? -5.157 25.426 15.448 1.00 33.41 185 THR A CA 1
ATOM 1424 C C . THR A 1 185 ? -5.970 24.474 14.576 1.00 33.41 185 THR A C 1
ATOM 1426 O O . THR A 1 185 ? -5.577 24.181 13.449 1.00 33.41 185 THR A O 1
ATOM 1429 N N . ASP A 1 186 ? -7.061 23.954 15.137 1.00 44.31 186 ASP A N 1
ATOM 1430 C CA . ASP A 1 186 ? -8.115 23.247 14.417 1.00 44.31 186 ASP A CA 1
ATOM 1431 C C . ASP A 1 186 ? -8.620 24.122 13.264 1.00 44.31 186 ASP A C 1
ATOM 1433 O O . ASP A 1 186 ? -9.355 25.083 13.479 1.00 44.31 186 ASP A O 1
ATOM 1437 N N . GLU A 1 187 ? -8.240 23.796 12.034 1.00 38.78 187 GLU A N 1
ATOM 1438 C CA . GLU A 1 187 ? -8.906 24.329 10.853 1.00 38.78 187 GLU A CA 1
ATOM 1439 C C . GLU A 1 187 ? -9.036 23.202 9.833 1.00 38.78 187 GLU A C 1
ATOM 1441 O O . GLU A 1 187 ? -8.091 22.811 9.149 1.00 38.78 187 GLU A O 1
ATOM 1446 N N . VAL A 1 188 ? -10.244 22.639 9.793 1.00 47.03 188 VAL A N 1
ATOM 1447 C CA . VAL A 1 188 ? -10.747 21.822 8.693 1.00 47.03 188 VAL A CA 1
ATOM 1448 C C . VAL A 1 188 ? -10.433 22.585 7.411 1.00 47.03 188 VAL A C 1
ATOM 1450 O O . VAL A 1 188 ? -11.017 23.640 7.161 1.00 47.03 188 VAL A O 1
ATOM 1453 N N . SER A 1 189 ? -9.495 22.086 6.607 1.00 46.00 189 SER A N 1
ATOM 1454 C CA . SER A 1 189 ? -9.265 22.621 5.272 1.00 46.00 189 SER A CA 1
ATOM 1455 C C . SER A 1 189 ? -10.499 22.302 4.431 1.00 46.00 189 SER A C 1
ATOM 1457 O O . SER A 1 189 ? -10.568 21.267 3.769 1.00 46.00 189 SER A O 1
ATOM 1459 N N . LEU A 1 190 ? -11.503 23.176 4.498 1.00 55.66 190 LEU A N 1
ATOM 1460 C CA . LEU A 1 190 ? -12.670 23.197 3.625 1.00 55.66 190 LEU A CA 1
ATOM 1461 C C . LEU A 1 190 ? -12.191 23.580 2.223 1.00 55.66 190 LEU A C 1
ATOM 1463 O O . LEU A 1 190 ? -12.369 24.708 1.762 1.00 55.66 190 LEU A O 1
ATOM 1467 N N . ILE A 1 191 ? -11.533 22.644 1.539 1.00 67.06 191 ILE A N 1
ATOM 1468 C CA . ILE A 1 191 ? -11.382 22.736 0.094 1.00 67.06 191 ILE A CA 1
ATOM 1469 C C . ILE A 1 191 ? -12.801 22.630 -0.447 1.00 67.06 191 ILE A C 1
ATOM 1471 O O . ILE A 1 191 ? -13.454 21.597 -0.327 1.00 67.06 191 ILE A O 1
ATOM 1475 N N . LYS A 1 192 ? -13.302 23.752 -0.959 1.00 75.00 192 LYS A N 1
ATOM 1476 C CA . LYS A 1 192 ? -14.665 23.870 -1.452 1.00 75.00 192 LYS A CA 1
ATOM 1477 C C . LYS A 1 192 ? -14.801 23.041 -2.738 1.00 75.00 192 LYS A C 1
ATOM 1479 O O . LYS A 1 192 ? -14.369 23.495 -3.798 1.00 75.00 192 LYS A O 1
ATOM 1484 N N . LEU A 1 193 ? -15.340 21.824 -2.649 1.00 79.81 193 LEU A N 1
ATOM 1485 C CA . LEU A 1 193 ? -15.443 20.896 -3.783 1.00 79.81 193 LEU A CA 1
ATOM 1486 C C . LEU A 1 193 ? -16.660 21.244 -4.642 1.00 79.81 193 LEU A C 1
ATOM 1488 O O . LEU A 1 193 ? -17.798 21.173 -4.187 1.00 79.81 193 LEU A O 1
ATOM 1492 N N . LYS A 1 194 ? -16.425 21.643 -5.895 1.00 86.12 194 LYS A N 1
ATOM 1493 C CA . LYS A 1 194 ? -17.492 21.974 -6.847 1.00 86.12 194 LYS A CA 1
ATOM 1494 C C . LYS A 1 194 ? -17.991 20.709 -7.547 1.00 86.12 194 LYS A C 1
ATOM 1496 O O . LYS A 1 194 ? -17.205 20.021 -8.194 1.00 86.12 194 LYS A O 1
ATOM 1501 N N . ALA A 1 195 ? -19.297 20.468 -7.494 1.00 86.94 195 ALA A N 1
ATOM 1502 C CA . ALA A 1 195 ? -19.953 19.435 -8.286 1.00 86.94 195 ALA A CA 1
ATOM 1503 C C . ALA A 1 195 ? -19.840 19.754 -9.785 1.00 86.94 195 ALA A C 1
ATOM 1505 O O . ALA A 1 195 ? -20.217 20.832 -10.252 1.00 86.94 195 ALA A O 1
ATOM 1506 N N . THR A 1 196 ? -19.297 18.796 -10.524 1.00 88.31 196 THR A N 1
ATOM 1507 C CA . THR A 1 196 ? -19.321 18.720 -11.989 1.00 88.31 196 THR A CA 1
ATOM 1508 C C . THR A 1 196 ? -19.842 17.335 -12.353 1.00 88.31 196 THR A C 1
ATOM 1510 O O . THR A 1 196 ? -19.634 16.411 -11.568 1.00 88.31 196 THR A O 1
ATOM 1513 N N . GLU A 1 197 ? -20.491 17.177 -13.509 1.00 86.81 197 GLU A N 1
ATOM 1514 C CA . GLU A 1 197 ? -21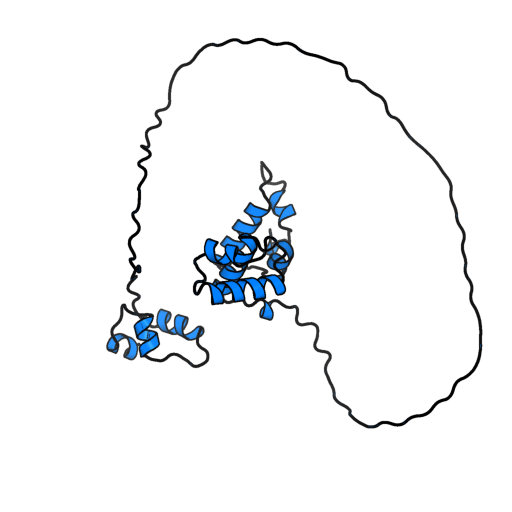.114 15.910 -13.939 1.00 86.81 197 GLU A CA 1
ATOM 1515 C C . GLU A 1 197 ? -20.165 14.715 -13.737 1.00 86.81 197 GLU A C 1
ATOM 1517 O O . GLU A 1 197 ? -20.477 13.773 -13.013 1.00 86.81 197 GLU A O 1
ATOM 1522 N N . SER A 1 198 ? -18.939 14.814 -14.261 1.00 87.12 198 SER A N 1
ATOM 1523 C CA . SER A 1 198 ? -17.925 13.763 -14.134 1.00 87.12 198 SER A CA 1
ATOM 1524 C C . SER A 1 198 ? -17.535 13.459 -12.686 1.00 87.12 198 SER A C 1
ATOM 1526 O O . SER A 1 198 ? -17.326 12.299 -12.346 1.00 87.12 198 SER A O 1
ATOM 1528 N N . SER A 1 199 ? -17.446 14.483 -11.833 1.00 88.31 199 SER A N 1
ATOM 1529 C CA . SER A 1 199 ? -17.046 14.323 -10.432 1.00 88.31 199 SER A CA 1
ATOM 1530 C C . SER A 1 199 ? -18.159 13.704 -9.585 1.00 88.31 199 SER A C 1
ATOM 1532 O O . SER A 1 199 ? -17.871 12.870 -8.732 1.00 88.31 199 SER A O 1
ATOM 1534 N N . VAL A 1 200 ? -19.423 14.050 -9.853 1.00 89.06 200 VAL A N 1
ATOM 1535 C CA . VAL A 1 200 ? -20.586 13.428 -9.200 1.00 89.06 200 VAL A CA 1
ATOM 1536 C C . VAL A 1 200 ? -20.705 11.965 -9.624 1.00 89.06 200 VAL A C 1
ATOM 1538 O O . VAL A 1 200 ? -20.863 11.094 -8.773 1.00 89.06 200 VAL A O 1
ATOM 1541 N N . VAL A 1 201 ? -20.556 11.672 -10.919 1.00 88.75 201 VAL A N 1
ATOM 1542 C CA . VAL A 1 201 ? -20.602 10.298 -11.442 1.00 88.75 201 VAL A CA 1
ATOM 1543 C C . VAL A 1 201 ? -19.471 9.442 -10.874 1.00 88.75 201 VAL A C 1
ATOM 1545 O O . VAL A 1 201 ? -19.707 8.301 -10.492 1.00 88.75 201 VAL A O 1
ATOM 1548 N N . GLU A 1 202 ? -18.245 9.961 -10.804 1.00 89.00 202 GLU A N 1
ATOM 1549 C CA . GLU A 1 202 ? -17.116 9.247 -10.199 1.00 89.00 202 GLU A CA 1
ATOM 1550 C C . GLU A 1 202 ? -17.339 8.979 -8.710 1.00 89.00 202 GLU A C 1
ATOM 1552 O O . GLU A 1 202 ? -17.095 7.868 -8.245 1.00 89.00 202 GLU A O 1
ATOM 1557 N N . TRP A 1 203 ? -17.862 9.964 -7.982 1.00 89.75 203 TRP A N 1
ATOM 1558 C CA . TRP A 1 203 ? -18.168 9.810 -6.567 1.00 89.75 203 TRP A CA 1
ATOM 1559 C C . TRP A 1 203 ? -19.251 8.750 -6.323 1.00 89.75 203 TRP A C 1
ATOM 1561 O O . TRP A 1 203 ? -19.075 7.890 -5.459 1.00 89.75 203 TRP A O 1
ATOM 1571 N N . LEU A 1 204 ? -20.312 8.741 -7.140 1.00 90.44 204 LEU A N 1
ATOM 1572 C CA . LEU A 1 204 ? -21.411 7.772 -7.064 1.00 90.44 204 LEU A CA 1
ATOM 1573 C C . LEU A 1 204 ? -20.999 6.331 -7.386 1.00 90.44 204 LEU A C 1
ATOM 1575 O O . LEU A 1 204 ? -21.651 5.413 -6.905 1.00 90.44 204 LEU A O 1
ATOM 1579 N N . LYS A 1 205 ? -19.915 6.096 -8.140 1.00 88.19 205 LYS A N 1
ATOM 1580 C CA . LYS A 1 205 ? -19.415 4.727 -8.399 1.00 88.19 205 LYS A CA 1
ATOM 1581 C C . LYS A 1 205 ? -19.029 3.975 -7.127 1.00 88.19 205 LYS A C 1
ATOM 1583 O O . LYS A 1 205 ? -18.956 2.754 -7.159 1.00 88.19 205 LYS A O 1
ATOM 1588 N N . ASN A 1 206 ? -18.775 4.697 -6.039 1.00 84.62 206 ASN A N 1
ATOM 1589 C CA . ASN A 1 206 ? -18.448 4.116 -4.742 1.00 84.62 206 ASN A CA 1
ATOM 1590 C C . ASN A 1 206 ? -19.698 3.748 -3.918 1.00 84.62 206 ASN A C 1
ATOM 1592 O O . ASN A 1 206 ? -19.554 3.249 -2.806 1.00 84.62 206 ASN A O 1
ATOM 1596 N N . TYR A 1 207 ? -20.905 4.007 -4.437 1.00 84.81 207 TYR A N 1
ATOM 1597 C CA . TYR A 1 207 ? -22.179 3.749 -3.768 1.00 84.81 207 TYR A CA 1
ATOM 1598 C C . TYR A 1 207 ? -23.065 2.839 -4.628 1.00 84.81 207 TYR A C 1
ATOM 1600 O O . TYR A 1 207 ? -23.658 3.279 -5.613 1.00 84.81 207 TYR A O 1
ATOM 1608 N N . ASP A 1 208 ? -23.212 1.575 -4.223 1.00 77.88 208 ASP A N 1
ATOM 1609 C CA . ASP A 1 208 ? -24.032 0.588 -4.946 1.00 77.88 208 ASP A CA 1
ATOM 1610 C C . ASP A 1 208 ? -25.542 0.899 -4.904 1.00 77.88 208 ASP A C 1
ATOM 1612 O O . ASP A 1 208 ? -26.285 0.538 -5.816 1.00 77.88 208 ASP A O 1
ATOM 1616 N N . GLU A 1 209 ? -26.003 1.600 -3.863 1.00 83.31 209 GLU A N 1
ATOM 1617 C CA . GLU A 1 209 ? -27.411 1.989 -3.668 1.00 83.31 209 GLU A CA 1
ATOM 1618 C C . GLU A 1 209 ? -27.714 3.424 -4.152 1.00 83.31 209 GLU A C 1
ATOM 1620 O O . GLU A 1 209 ? -28.830 3.922 -3.986 1.00 83.31 209 GLU A O 1
ATOM 1625 N N . GLY A 1 210 ? -26.738 4.090 -4.782 1.00 81.31 210 GLY A N 1
ATOM 1626 C CA . GLY A 1 210 ? -26.784 5.528 -5.049 1.00 81.31 210 GLY A CA 1
ATOM 1627 C C . GLY A 1 210 ? -26.569 6.358 -3.778 1.00 81.31 210 GLY A C 1
ATOM 1628 O O . GLY A 1 210 ? -26.284 5.826 -2.709 1.00 81.31 210 GLY A O 1
ATOM 1629 N N . ALA A 1 211 ? -26.680 7.681 -3.889 1.00 85.38 211 ALA A N 1
ATOM 1630 C CA . ALA A 1 211 ? -26.499 8.591 -2.760 1.00 85.38 211 ALA A CA 1
ATOM 1631 C C . ALA A 1 211 ? -27.668 9.568 -2.649 1.00 85.38 211 ALA A C 1
ATOM 1633 O O . ALA A 1 211 ? -28.278 9.941 -3.656 1.00 85.38 211 ALA A O 1
ATOM 1634 N N . ASN A 1 212 ? -27.972 10.001 -1.425 1.00 88.81 212 ASN A N 1
ATOM 1635 C CA . ASN A 1 212 ? -28.986 11.019 -1.210 1.00 88.81 212 ASN A CA 1
ATOM 1636 C C . ASN A 1 212 ? -28.438 12.402 -1.594 1.00 88.81 212 ASN A C 1
ATOM 1638 O O . ASN A 1 212 ? -27.245 12.675 -1.476 1.00 88.81 212 ASN A O 1
ATOM 1642 N N . LEU A 1 213 ? -29.323 13.313 -1.994 1.00 87.19 213 LEU A N 1
ATOM 1643 C CA . LEU A 1 213 ? -28.955 14.677 -2.378 1.00 87.19 213 LEU A CA 1
ATOM 1644 C C . LEU A 1 213 ? -28.229 15.422 -1.249 1.00 87.19 213 LEU A C 1
ATOM 1646 O O . LEU A 1 213 ? -27.307 16.192 -1.502 1.00 87.19 213 LEU A O 1
ATOM 1650 N N . ASN A 1 214 ? -28.605 15.144 0.001 1.00 87.38 214 ASN A N 1
ATOM 1651 C CA . ASN A 1 214 ? -27.940 15.704 1.172 1.00 87.38 214 ASN A CA 1
ATOM 1652 C C . ASN A 1 214 ? -26.485 15.222 1.307 1.00 87.38 214 ASN A C 1
ATOM 1654 O O . ASN A 1 214 ? -25.611 16.019 1.632 1.00 87.38 214 ASN A O 1
ATOM 1658 N N . ASP A 1 215 ? -26.220 13.954 0.994 1.00 88.88 215 ASP A N 1
ATOM 1659 C CA . ASP A 1 215 ? -24.876 13.367 1.065 1.00 88.88 215 ASP A CA 1
ATOM 1660 C C . ASP A 1 215 ? -23.986 13.936 -0.053 1.00 88.88 215 ASP A C 1
ATOM 1662 O O . ASP A 1 215 ? -22.812 14.246 0.158 1.00 88.88 215 ASP A O 1
ATOM 1666 N N . ILE A 1 216 ? -24.572 14.158 -1.237 1.00 89.06 216 ILE A N 1
ATOM 1667 C CA . ILE A 1 216 ? -23.899 14.818 -2.364 1.00 89.06 216 ILE A CA 1
ATOM 1668 C C . ILE A 1 216 ? -23.561 16.272 -1.998 1.00 89.06 216 ILE A C 1
ATOM 1670 O O . ILE A 1 216 ? -22.453 16.725 -2.269 1.00 89.06 216 ILE A O 1
ATOM 1674 N N . LEU A 1 217 ? -24.474 17.009 -1.360 1.00 88.94 217 LEU A N 1
ATOM 1675 C CA . LEU A 1 217 ? -24.239 18.395 -0.929 1.00 88.94 217 LEU A CA 1
ATOM 1676 C C . LEU A 1 217 ? -23.199 18.509 0.190 1.00 88.94 217 LEU A C 1
ATOM 1678 O O . LEU A 1 217 ? -22.445 19.483 0.229 1.00 88.94 217 LEU A O 1
ATOM 1682 N N . GLU A 1 218 ? -23.137 17.523 1.083 1.00 88.56 218 GLU A N 1
ATOM 1683 C CA . GLU A 1 218 ? -22.111 17.453 2.123 1.00 88.56 218 GLU A CA 1
ATOM 1684 C C . GLU A 1 218 ? -20.721 17.235 1.512 1.00 88.56 218 GLU A C 1
ATOM 1686 O O . GLU A 1 218 ? -19.763 17.925 1.876 1.00 88.56 218 GLU A O 1
ATOM 1691 N N . HIS A 1 219 ? -20.618 16.337 0.527 1.00 88.12 219 HIS A N 1
ATOM 1692 C CA . HIS A 1 219 ? -19.366 16.067 -0.174 1.00 88.12 219 HIS A CA 1
ATOM 1693 C C . HIS A 1 219 ? -18.948 17.220 -1.102 1.00 88.12 219 HIS A C 1
ATOM 1695 O O . HIS A 1 219 ? -17.798 17.660 -1.089 1.00 88.12 219 HIS A O 1
ATOM 1701 N N . PHE A 1 220 ? -19.894 17.764 -1.868 1.00 90.75 220 PHE A N 1
ATOM 1702 C CA . PHE A 1 220 ? -19.705 18.890 -2.782 1.00 90.75 220 PHE A CA 1
ATOM 1703 C C . PHE A 1 220 ? -20.202 20.200 -2.172 1.00 90.75 220 PHE A C 1
ATOM 1705 O O . PHE A 1 220 ? -20.998 20.926 -2.773 1.00 90.75 220 PHE A O 1
ATOM 1712 N N . ASN A 1 221 ? -19.658 20.559 -1.006 1.00 87.44 221 ASN A N 1
ATOM 1713 C CA . ASN A 1 221 ? -19.953 21.815 -0.296 1.00 87.44 221 ASN A CA 1
ATOM 1714 C C . ASN A 1 221 ? -19.641 23.095 -1.116 1.00 87.44 221 ASN A C 1
ATOM 1716 O O . ASN A 1 221 ? -19.876 24.228 -0.674 1.00 87.44 221 ASN A O 1
ATOM 1720 N N . GLY A 1 222 ? -19.074 22.922 -2.313 1.00 84.94 222 GLY A N 1
ATOM 1721 C CA . GLY A 1 222 ? -18.823 23.950 -3.299 1.00 84.94 222 GLY A CA 1
ATOM 1722 C C . GLY A 1 222 ? -19.962 24.309 -4.224 1.00 84.94 222 GLY A C 1
ATOM 1723 O O . GLY A 1 222 ? -19.922 25.399 -4.807 1.00 84.94 222 GLY A O 1
ATOM 1724 N N . SER A 1 223 ? -20.964 23.448 -4.311 1.00 85.50 223 SER A N 1
ATOM 1725 C CA . SER A 1 223 ? -22.121 23.613 -5.178 1.00 85.50 223 SER A CA 1
ATOM 1726 C C . SER A 1 223 ? -23.387 23.858 -4.368 1.00 85.50 223 SER A C 1
ATOM 1728 O O . SER A 1 223 ? -23.487 23.493 -3.201 1.00 85.50 223 SER A O 1
ATOM 1730 N N . ASN A 1 224 ? -24.348 24.536 -4.989 1.00 85.88 224 ASN A N 1
ATOM 1731 C CA . ASN A 1 224 ? -25.707 24.625 -4.469 1.00 85.88 224 ASN A CA 1
ATOM 1732 C C . ASN A 1 224 ? -26.543 23.460 -5.018 1.00 85.88 224 ASN A C 1
ATOM 1734 O O . ASN A 1 224 ? -26.170 22.832 -6.007 1.00 85.88 224 ASN A O 1
ATOM 1738 N N . GLU A 1 225 ? -27.676 23.204 -4.372 1.00 86.00 225 GLU A N 1
ATOM 1739 C CA . GLU A 1 225 ? -28.622 22.151 -4.751 1.00 86.00 225 GLU A CA 1
ATOM 1740 C C . GLU A 1 225 ? -29.052 22.267 -6.219 1.00 86.00 225 GLU A C 1
ATOM 1742 O O . GLU A 1 225 ? -28.962 21.294 -6.962 1.00 86.00 225 GLU A O 1
ATOM 1747 N N . ASP A 1 226 ? -29.392 23.480 -6.663 1.00 84.38 226 ASP A N 1
ATOM 1748 C CA . ASP A 1 226 ? -29.818 23.742 -8.040 1.00 84.38 226 ASP A CA 1
ATOM 1749 C C . ASP A 1 226 ? -28.752 23.328 -9.069 1.00 84.38 226 ASP A C 1
ATOM 1751 O O . ASP A 1 226 ? -29.072 22.661 -10.047 1.00 84.38 226 ASP A O 1
ATOM 1755 N N . SER A 1 227 ? -27.467 23.631 -8.823 1.00 84.06 227 SER A N 1
ATOM 1756 C CA . SER A 1 227 ? -26.383 23.229 -9.736 1.00 84.06 227 SER A CA 1
ATOM 1757 C C . SER A 1 227 ? -26.131 21.726 -9.743 1.00 84.06 227 SER A C 1
ATOM 1759 O O . SER A 1 227 ? -25.412 21.269 -10.616 1.00 84.06 227 SER A O 1
ATOM 1761 N N . ILE A 1 228 ? -26.608 20.974 -8.750 1.00 85.69 228 ILE A N 1
ATOM 1762 C CA . ILE A 1 228 ? -26.447 19.515 -8.691 1.00 85.69 228 ILE A CA 1
ATOM 1763 C C . ILE A 1 228 ? -27.621 18.833 -9.385 1.00 85.69 228 ILE A C 1
ATOM 1765 O O . ILE A 1 228 ? -27.420 17.848 -10.082 1.00 85.69 228 ILE A O 1
ATOM 1769 N N . VAL A 1 229 ? -28.830 19.373 -9.226 1.00 85.31 229 VAL A N 1
ATOM 1770 C CA . VAL A 1 229 ? -30.041 18.875 -9.892 1.00 85.31 229 VAL A CA 1
ATOM 1771 C C . VAL A 1 229 ? -30.020 19.154 -11.403 1.00 85.31 229 VAL A C 1
ATOM 1773 O O . VAL A 1 229 ? -30.664 18.436 -12.163 1.00 85.31 229 VAL A O 1
ATOM 1776 N N . GLU A 1 230 ? -29.289 20.180 -11.848 1.00 84.50 230 GLU A N 1
ATOM 1777 C CA . GLU A 1 230 ? -29.103 20.505 -13.271 1.00 84.50 230 GLU A CA 1
ATOM 1778 C C . GLU A 1 230 ? -28.030 19.665 -13.999 1.00 84.50 230 GLU A C 1
ATOM 1780 O O . GLU A 1 230 ? -27.932 19.780 -15.224 1.00 84.50 230 GLU A O 1
ATOM 1785 N N . LEU A 1 231 ? -27.227 18.860 -13.283 1.00 83.94 231 LEU A N 1
ATOM 1786 C CA . LEU A 1 231 ? -26.214 17.953 -13.859 1.00 83.94 231 LEU A CA 1
ATOM 1787 C C . LEU A 1 231 ? -26.838 16.630 -14.317 1.00 83.94 231 LEU A C 1
ATOM 1789 O O . LEU A 1 231 ? -26.408 16.146 -15.385 1.00 83.94 231 LEU A O 1
#

InterPro domains:
  IPR029491 Helicase Helix-turn-helix domain [PF14493] (2-92)

Solvent-accessible surface area (backbone atoms only — not comparable to full-atom values): 15816 Å² total; per-residue (Å²): 87,58,72,84,64,64,43,50,55,65,53,63,17,57,36,84,91,48,97,63,72,51,53,48,69,58,42,52,48,55,52,52,53,41,41,73,74,68,45,87,66,63,61,53,64,48,31,60,73,75,65,57,44,71,71,55,50,56,49,50,54,53,24,26,65,74,68,71,43,85,84,48,59,67,68,34,48,74,70,43,61,84,88,60,42,71,68,50,55,52,49,53,53,49,33,55,76,72,74,46,57,75,81,78,51,53,79,79,69,79,76,74,80,80,76,85,82,88,84,84,89,81,89,83,92,80,86,89,84,88,81,90,79,88,78,89,81,88,78,89,79,88,81,89,81,90,87,88,82,86,83,88,85,86,81,88,88,90,83,89,84,88,86,91,88,80,87,83,90,87,80,92,86,84,78,84,86,73,84,81,83,78,74,93,68,98,65,84,81,76,71,66,34,64,66,41,62,69,57,50,55,59,58,42,72,79,34,94,87,58,78,54,71,68,58,51,42,67,68,19,63,47,42,56,70,68,65,58,76,74,95

Organism: Trifolium pratense (NCBI:txid57577)